Protein AF-A0A0K0DLK3-F1 (afdb_monomer_lite)

pLDDT: mean 81.99, std 11.05, range [50.31, 96.56]

Sequence (185 aa):
LQLACNAFLVRADVSFRFGCIIVKYLMDRLPSLAVMNDVSALYVKLFKIIFSAIGCQNSASPDGEIMLKPYLPELIRKSMEYALCARDPINYFMLLRALFRSIGGGLHDILYSQFLPLLPDLMLFFNKLQSFQWCDHRQMMRELFVELCLTVPVRLSTLLPHLPLLMEPLVCALNGGPNLVQQGL

Secondary structure (DSSP, 8-state):
-HHHHHHHHH-TTTHHHHHHHHHHHHHTTGGGGGS-SHHHHHHHHHHHHHHHHHHT--TT-THHHHHHTTTHHHHHHHHHHHHHH-S--HHHHHHHHHHHHHHTTS--HHHHHHHGGGHHHHHHHHHHHHHTTHHHH-HHHHHHHHHHHHT----HHHHGGGHHHHHHHHHHHHTS-HHHHHHH-

Organism: Angiostrongylus cantonensis (NCBI:txid6313)

Foldseek 3Di:
DLVVLLVQCVDPVRNLVSLLVLVVVLLVCLLVCLDDDPVNVVSLSSLLSLLVSLLPDALVDCSSLVSCLVVLVVLLVVLLVSLVVGPDSPSSLSNLLSNLQSQQPPRRPSSVVSCLVCVVVVLVSLLVVVVVPPCVPDVVSLLSSLSSLLSHNDDPVSCVVSVVSNVVSLVCLCVDDPVSVVSSD

InterPro domains:
  IPR046807 Tra1, HEAT repeat central region [PF20175] (1-185)
  IPR050517 DNA Damage Response and Repair Kinase [PTHR11139] (40-177)

Structure (mmCIF, N/CA/C/O backbone):
data_AF-A0A0K0DLK3-F1
#
_entry.id   AF-A0A0K0DLK3-F1
#
loop_
_atom_site.group_PDB
_atom_site.id
_atom_site.type_symbol
_atom_site.label_atom_id
_atom_site.label_alt_id
_atom_site.label_comp_id
_atom_site.label_asym_id
_atom_site.label_entity_id
_atom_site.label_seq_id
_atom_site.pdbx_PDB_ins_code
_atom_site.Cartn_x
_atom_site.Cartn_y
_atom_site.Cartn_z
_atom_site.occupancy
_atom_site.B_iso_or_equiv
_atom_site.auth_seq_id
_atom_site.auth_comp_id
_atom_site.auth_asym_id
_atom_site.auth_atom_id
_atom_site.pdbx_PDB_model_num
ATOM 1 N N . LEU A 1 1 ? -3.669 -21.112 -9.535 1.00 66.75 1 LEU A N 1
ATOM 2 C CA . LEU A 1 1 ? -3.604 -19.684 -9.936 1.00 66.75 1 LEU A CA 1
ATOM 3 C C . LEU A 1 1 ? -2.366 -18.970 -9.385 1.00 66.75 1 LEU A C 1
ATOM 5 O O . LEU A 1 1 ? -1.613 -18.422 -10.174 1.00 66.75 1 LEU A O 1
ATOM 9 N N . GLN A 1 2 ? -2.118 -19.015 -8.071 1.00 72.62 2 GLN A N 1
ATOM 10 C CA . GLN A 1 2 ? -0.982 -18.334 -7.426 1.00 72.62 2 GLN A CA 1
ATOM 11 C C . GLN A 1 2 ? 0.392 -18.707 -8.018 1.00 72.62 2 GLN A C 1
ATOM 13 O O . GLN A 1 2 ? 1.150 -17.830 -8.417 1.00 72.62 2 GLN A O 1
ATOM 18 N N . LEU A 1 3 ? 0.676 -20.009 -8.138 1.00 73.88 3 LEU A N 1
ATOM 19 C CA . LEU A 1 3 ? 1.916 -20.524 -8.736 1.00 73.88 3 LEU A CA 1
ATOM 20 C C . LEU A 1 3 ? 2.101 -20.062 -10.186 1.00 73.88 3 LEU A C 1
ATOM 22 O O . LEU A 1 3 ? 3.202 -19.689 -10.572 1.00 73.88 3 LEU A O 1
ATOM 26 N N . ALA A 1 4 ? 1.014 -20.027 -10.962 1.00 70.50 4 ALA A N 1
ATOM 27 C CA . ALA A 1 4 ? 1.047 -19.544 -12.337 1.00 70.50 4 ALA A CA 1
ATOM 28 C C . ALA A 1 4 ? 1.364 -18.041 -12.395 1.00 70.50 4 ALA A C 1
ATOM 30 O O . ALA A 1 4 ? 2.209 -17.634 -13.182 1.00 70.50 4 ALA A O 1
ATOM 31 N N . CYS A 1 5 ? 0.759 -17.225 -11.522 1.00 75.00 5 CYS A N 1
ATOM 32 C CA . CYS A 1 5 ? 1.043 -15.788 -11.465 1.00 75.00 5 CYS A CA 1
ATOM 33 C C . CYS A 1 5 ? 2.509 -15.516 -11.111 1.00 75.00 5 CYS A C 1
ATOM 35 O O . CYS A 1 5 ? 3.159 -14.739 -11.803 1.00 75.00 5 CYS A O 1
ATOM 37 N N . ASN A 1 6 ? 3.053 -16.207 -10.103 1.00 77.56 6 ASN A N 1
ATOM 38 C CA . ASN A 1 6 ? 4.477 -16.114 -9.767 1.00 77.56 6 ASN A CA 1
ATOM 39 C C . ASN A 1 6 ? 5.362 -16.531 -10.949 1.00 77.56 6 ASN A C 1
ATOM 41 O O . ASN A 1 6 ? 6.292 -15.813 -11.301 1.00 77.56 6 ASN A O 1
ATOM 45 N N . ALA A 1 7 ? 5.056 -17.662 -11.591 1.00 74.06 7 ALA A N 1
ATOM 46 C CA . ALA A 1 7 ? 5.840 -18.173 -12.711 1.00 74.06 7 ALA A CA 1
ATOM 47 C C . ALA A 1 7 ? 5.869 -17.207 -13.908 1.00 74.06 7 ALA A C 1
ATOM 49 O O . ALA A 1 7 ? 6.913 -17.047 -14.535 1.00 74.06 7 ALA A O 1
ATOM 50 N N . PHE A 1 8 ? 4.753 -16.537 -14.214 1.00 77.56 8 PHE A N 1
ATOM 51 C CA . PHE A 1 8 ? 4.702 -15.551 -15.295 1.00 77.56 8 PHE A CA 1
ATOM 52 C C . PHE A 1 8 ? 5.375 -14.223 -14.930 1.00 77.56 8 PHE A C 1
ATOM 54 O O . PHE A 1 8 ? 5.973 -13.603 -15.801 1.00 77.56 8 PHE A O 1
ATOM 61 N N . LEU A 1 9 ? 5.334 -13.799 -13.663 1.00 72.69 9 LEU A N 1
ATOM 62 C CA . LEU A 1 9 ? 5.972 -12.550 -13.228 1.00 72.69 9 LEU A CA 1
ATOM 63 C C . LEU A 1 9 ? 7.502 -12.649 -13.126 1.00 72.69 9 LEU A C 1
ATOM 65 O O . LEU A 1 9 ? 8.183 -11.641 -13.300 1.00 72.69 9 LEU A O 1
ATOM 69 N N . VAL A 1 10 ? 8.051 -13.845 -12.896 1.00 75.56 10 VAL A N 1
ATOM 70 C CA . VAL A 1 10 ? 9.510 -14.089 -12.868 1.00 75.56 10 VAL A CA 1
ATOM 71 C C . VAL A 1 10 ? 10.114 -14.141 -14.279 1.00 75.56 10 VAL A C 1
ATOM 73 O O . VAL A 1 10 ? 11.306 -13.911 -14.471 1.00 75.56 10 VAL A O 1
ATOM 76 N N . ARG A 1 11 ? 9.296 -14.430 -15.290 1.00 75.12 11 ARG A N 1
ATOM 77 C CA . ARG A 1 11 ? 9.724 -14.572 -16.681 1.00 75.12 11 ARG A CA 1
ATOM 78 C C . ARG A 1 11 ? 9.779 -13.221 -17.397 1.00 75.12 11 ARG A C 1
ATOM 80 O O . ARG A 1 11 ? 8.743 -12.679 -17.774 1.00 75.12 11 ARG A O 1
ATOM 87 N N . ALA A 1 12 ? 10.986 -12.698 -17.617 1.00 68.69 12 ALA A N 1
ATOM 88 C CA . ALA A 1 12 ? 11.211 -11.372 -18.207 1.00 68.69 12 ALA A CA 1
ATOM 89 C C . ALA A 1 12 ? 10.523 -11.156 -19.574 1.00 68.69 12 ALA A C 1
ATOM 91 O O . ALA A 1 12 ? 10.091 -10.049 -19.874 1.00 68.69 12 ALA A O 1
ATOM 92 N N . ASP A 1 13 ? 10.351 -12.211 -20.376 1.00 74.00 13 ASP A N 1
ATOM 93 C CA . ASP A 1 13 ? 9.719 -12.169 -21.703 1.00 74.00 13 ASP A CA 1
ATOM 94 C C . ASP A 1 13 ? 8.205 -11.886 -21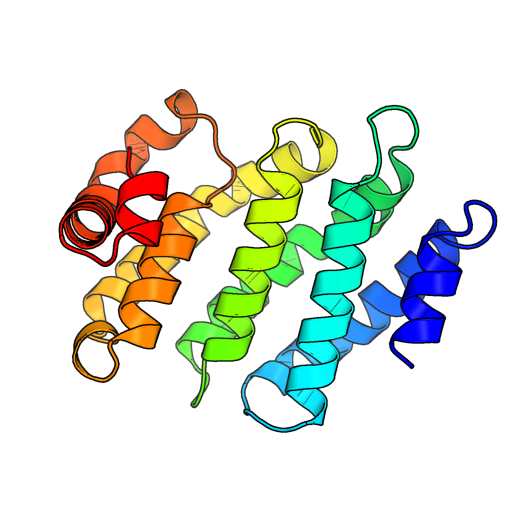.671 1.00 74.00 13 ASP A C 1
ATOM 96 O O . ASP A 1 13 ? 7.648 -11.337 -22.623 1.00 74.00 13 ASP A O 1
ATOM 100 N N . VAL A 1 14 ? 7.526 -12.248 -20.580 1.00 79.00 14 VAL A N 1
ATOM 101 C CA . VAL A 1 14 ? 6.058 -12.161 -20.456 1.00 79.00 14 VAL A CA 1
ATOM 102 C C . VAL A 1 14 ? 5.587 -11.321 -19.270 1.00 79.00 14 VAL A C 1
ATOM 104 O O . VAL A 1 14 ? 4.427 -10.898 -19.259 1.00 79.00 14 VAL A O 1
ATOM 107 N N . SER A 1 15 ? 6.471 -11.046 -18.308 1.00 80.12 15 SER A N 1
ATOM 108 C CA . SER A 1 15 ? 6.154 -10.420 -17.021 1.00 80.12 15 SER A CA 1
ATOM 109 C C . SER A 1 15 ? 5.421 -9.089 -17.175 1.00 80.12 15 SER A C 1
ATOM 111 O O . SER A 1 15 ? 4.356 -8.918 -16.584 1.00 80.12 15 SER A O 1
ATOM 113 N N . PHE A 1 16 ? 5.890 -8.197 -18.055 1.00 81.81 16 PHE A N 1
ATOM 114 C CA . PHE A 1 16 ? 5.254 -6.892 -18.267 1.00 81.81 16 PHE A CA 1
ATOM 115 C C . PHE A 1 16 ? 3.817 -7.008 -18.803 1.00 81.81 16 PHE A C 1
ATOM 117 O O . PHE A 1 16 ? 2.882 -6.423 -18.255 1.00 81.81 16 PHE A O 1
ATOM 124 N N . ARG A 1 17 ? 3.605 -7.798 -19.866 1.00 84.56 17 ARG A N 1
ATOM 125 C CA . ARG A 1 17 ? 2.278 -7.944 -20.493 1.00 84.56 17 ARG A CA 1
ATOM 126 C C . ARG A 1 17 ? 1.295 -8.645 -19.566 1.00 84.56 17 ARG A C 1
ATOM 128 O O . ARG A 1 17 ? 0.164 -8.186 -19.410 1.00 84.56 17 ARG A O 1
ATOM 135 N N . PHE A 1 18 ? 1.727 -9.747 -18.959 1.00 85.81 18 PHE A N 1
ATOM 136 C CA . PHE A 1 18 ? 0.919 -10.482 -17.993 1.00 85.81 18 PHE A CA 1
ATOM 137 C C . PHE A 1 18 ? 0.569 -9.597 -16.794 1.00 85.81 18 PHE A C 1
ATOM 139 O O . PHE A 1 18 ? -0.592 -9.522 -16.399 1.00 85.81 18 PHE A O 1
ATOM 146 N N . GLY A 1 19 ? 1.562 -8.872 -16.285 1.00 86.25 19 GLY A N 1
ATOM 147 C CA . GLY A 1 19 ? 1.446 -7.903 -15.213 1.00 86.25 19 GLY A CA 1
ATOM 148 C C . GLY A 1 19 ? 0.381 -6.829 -15.474 1.00 86.25 19 GLY A C 1
ATOM 149 O O . GLY A 1 19 ? -0.531 -6.656 -14.667 1.00 86.25 19 GLY A O 1
ATOM 150 N N . CYS A 1 20 ? 0.411 -6.174 -16.638 1.00 87.94 20 CYS A N 1
ATOM 151 C CA . CYS A 1 20 ? -0.609 -5.193 -17.028 1.00 87.94 20 CYS A CA 1
ATOM 152 C C . CYS A 1 20 ? -2.031 -5.779 -17.022 1.00 87.94 20 CYS A C 1
ATOM 154 O O . CYS A 1 20 ? -2.969 -5.134 -16.547 1.00 87.94 20 CYS A O 1
ATOM 156 N N . ILE A 1 21 ? -2.199 -7.004 -17.534 1.00 91.38 21 ILE A N 1
ATOM 157 C CA . ILE A 1 21 ? -3.503 -7.681 -17.591 1.00 91.38 21 ILE A CA 1
ATOM 158 C C . ILE A 1 21 ? -3.997 -8.008 -16.181 1.00 91.38 21 ILE A C 1
ATOM 160 O O . ILE A 1 21 ? -5.155 -7.739 -15.858 1.00 91.38 21 ILE A O 1
ATOM 164 N N . ILE A 1 22 ? -3.132 -8.571 -15.334 1.00 91.06 22 ILE A N 1
ATOM 165 C CA . ILE A 1 22 ? -3.532 -8.992 -13.992 1.00 91.06 22 ILE A CA 1
ATOM 166 C C . ILE A 1 22 ? -3.789 -7.799 -13.071 1.00 91.06 22 ILE A C 1
ATOM 168 O O . ILE A 1 22 ? -4.759 -7.834 -12.321 1.00 91.06 22 ILE A O 1
ATOM 172 N N . VAL A 1 23 ? -3.002 -6.720 -13.158 1.00 92.88 23 VAL A N 1
ATOM 173 C CA . VAL A 1 23 ? -3.255 -5.494 -12.384 1.00 92.88 23 VAL A CA 1
ATOM 174 C C . VAL A 1 23 ? -4.612 -4.917 -12.760 1.00 92.88 23 VAL A C 1
ATOM 176 O O . VAL A 1 23 ? -5.420 -4.663 -11.871 1.00 92.88 23 VAL A O 1
ATOM 179 N N . LYS A 1 24 ? -4.913 -4.797 -14.058 1.00 94.50 24 LYS A N 1
ATOM 180 C CA . LYS A 1 24 ? -6.225 -4.331 -14.521 1.00 94.50 24 LYS A CA 1
ATOM 181 C C . LYS A 1 24 ? -7.362 -5.212 -13.996 1.00 94.50 24 LYS A C 1
ATOM 183 O O . LYS A 1 24 ? -8.317 -4.701 -13.420 1.00 94.50 24 LYS A O 1
ATOM 188 N N . TYR A 1 25 ? -7.228 -6.533 -14.127 1.00 95.00 25 TYR A N 1
ATOM 189 C CA . TYR A 1 25 ? -8.214 -7.489 -13.618 1.00 95.00 25 TYR A CA 1
ATOM 190 C C . TYR A 1 25 ? -8.460 -7.334 -12.109 1.00 95.00 25 TYR A C 1
ATOM 192 O O . TYR A 1 25 ? -9.600 -7.385 -11.649 1.00 95.00 25 TYR A O 1
ATOM 200 N N . LEU A 1 26 ? -7.396 -7.143 -11.327 1.00 95.50 26 LEU A N 1
ATOM 201 C CA . LEU A 1 26 ? -7.498 -6.978 -9.881 1.00 95.50 26 LEU A CA 1
ATOM 202 C C . LEU A 1 26 ? -8.087 -5.617 -9.489 1.00 95.50 26 LEU A C 1
ATOM 204 O O . LEU A 1 26 ? -8.858 -5.555 -8.533 1.00 95.50 26 LEU A O 1
ATOM 208 N N . MET A 1 27 ? -7.783 -4.549 -10.232 1.00 96.44 27 MET A N 1
ATOM 209 C CA . MET A 1 27 ? -8.386 -3.225 -10.036 1.00 96.44 27 MET A CA 1
ATOM 210 C C . MET A 1 27 ? -9.910 -3.271 -10.199 1.00 96.44 27 MET A C 1
ATOM 212 O O . MET A 1 27 ? -10.631 -2.749 -9.348 1.00 96.44 27 MET A O 1
ATOM 216 N N . ASP A 1 28 ? -10.414 -3.998 -11.201 1.00 96.31 28 ASP A N 1
ATOM 217 C CA . ASP A 1 28 ? -11.856 -4.210 -11.411 1.00 96.31 28 ASP A CA 1
ATOM 218 C C . ASP A 1 28 ? -12.524 -5.018 -10.279 1.00 96.31 28 ASP A C 1
ATOM 220 O O . ASP A 1 28 ? -13.751 -5.071 -10.176 1.00 96.31 28 ASP A O 1
ATOM 224 N N . ARG A 1 29 ? -11.737 -5.698 -9.438 1.00 95.69 29 ARG A N 1
ATOM 225 C CA . ARG A 1 29 ? -12.199 -6.504 -8.294 1.00 95.69 29 ARG A CA 1
ATOM 226 C C . ARG A 1 29 ? -11.842 -5.891 -6.945 1.00 95.69 29 ARG A C 1
ATOM 228 O O . ARG A 1 29 ? -12.149 -6.484 -5.913 1.00 95.69 29 ARG A O 1
ATOM 235 N N . LEU A 1 30 ? -11.274 -4.686 -6.932 1.00 95.50 30 LEU A N 1
ATOM 236 C CA . LEU A 1 30 ? -10.941 -3.960 -5.711 1.00 95.50 30 LEU A CA 1
ATOM 237 C C . LEU A 1 30 ? -12.143 -3.784 -4.750 1.00 95.50 30 LEU A C 1
ATOM 239 O O . LEU A 1 30 ? -11.953 -3.957 -3.546 1.00 95.50 30 LEU A O 1
ATOM 243 N N . PRO A 1 31 ? -13.389 -3.538 -5.214 1.00 94.88 31 PRO A N 1
ATOM 244 C CA . PRO A 1 31 ? -14.553 -3.463 -4.321 1.00 94.88 31 PRO A CA 1
ATOM 245 C C . PRO A 1 31 ? -14.883 -4.790 -3.617 1.00 94.88 31 PRO A C 1
ATOM 247 O O . PRO A 1 31 ? -15.462 -4.799 -2.535 1.00 94.88 31 PRO A O 1
ATOM 250 N N . SER A 1 32 ? -14.499 -5.932 -4.197 1.00 93.00 32 SER A N 1
ATOM 251 C CA . SER A 1 32 ? -14.767 -7.258 -3.622 1.00 93.00 32 SER A CA 1
ATOM 252 C C . SER A 1 32 ? -13.932 -7.557 -2.371 1.00 93.00 32 SER A C 1
ATOM 254 O O . SER A 1 32 ? -14.180 -8.559 -1.704 1.00 93.00 32 SER A O 1
ATOM 256 N N . LEU A 1 33 ? -12.948 -6.712 -2.040 1.00 94.00 33 LEU A N 1
ATOM 257 C CA . LEU A 1 33 ? -12.105 -6.871 -0.852 1.00 94.00 33 LEU A CA 1
ATOM 258 C C . LEU A 1 33 ? -12.812 -6.459 0.449 1.00 94.00 33 LEU A C 1
ATOM 260 O O . LEU A 1 33 ? -12.336 -6.836 1.516 1.00 94.00 33 LEU A O 1
ATOM 264 N N . ALA A 1 34 ? -13.955 -5.769 0.372 1.00 90.75 34 ALA A N 1
ATOM 265 C CA . ALA A 1 34 ? -14.731 -5.300 1.526 1.00 90.75 34 ALA A CA 1
ATOM 266 C C . ALA A 1 34 ? -15.346 -6.413 2.397 1.00 90.75 34 ALA A C 1
ATOM 268 O O . ALA A 1 34 ? -15.911 -6.133 3.456 1.00 90.75 34 ALA A O 1
ATOM 269 N N . VAL A 1 35 ? -15.267 -7.667 1.946 1.00 89.50 35 VAL A N 1
ATOM 270 C CA . VAL A 1 35 ? -15.753 -8.855 2.656 1.00 89.50 35 VAL A CA 1
ATOM 271 C C . VAL A 1 35 ? -14.584 -9.811 2.870 1.00 89.50 35 VAL A C 1
ATOM 273 O O . VAL A 1 35 ? -13.806 -10.038 1.945 1.00 89.50 35 VAL A O 1
ATOM 276 N N . MET A 1 36 ? -14.467 -10.428 4.048 1.00 87.44 36 MET A N 1
ATOM 277 C CA . MET A 1 36 ? -13.534 -11.541 4.263 1.00 87.44 36 MET A CA 1
ATOM 278 C C . MET A 1 36 ? -14.134 -12.863 3.772 1.00 87.44 36 MET A C 1
ATOM 280 O O . MET A 1 36 ? -15.087 -13.378 4.350 1.00 87.44 36 MET A O 1
ATOM 284 N N . ASN A 1 37 ? -13.558 -13.420 2.708 1.00 91.44 37 ASN A N 1
ATOM 285 C CA . ASN A 1 37 ? -13.817 -14.771 2.215 1.00 91.44 37 ASN A CA 1
ATOM 286 C C . ASN A 1 37 ? -12.584 -15.280 1.443 1.00 91.44 37 ASN A C 1
ATOM 288 O O . ASN A 1 37 ? -11.606 -14.550 1.260 1.00 91.44 37 ASN A O 1
ATOM 292 N N . ASP A 1 38 ? -12.623 -16.523 0.966 1.00 92.25 38 ASP A N 1
ATOM 293 C CA . ASP A 1 38 ? -11.490 -17.123 0.247 1.00 92.25 38 ASP A CA 1
ATOM 294 C C . ASP A 1 38 ? -11.132 -16.375 -1.047 1.00 92.25 38 ASP A C 1
ATOM 296 O O . ASP A 1 38 ? -9.963 -16.309 -1.436 1.00 92.25 38 ASP A O 1
ATOM 300 N N . VAL A 1 39 ? -12.125 -15.764 -1.700 1.00 92.44 39 VAL A N 1
ATOM 301 C CA . VAL A 1 39 ? -11.948 -15.030 -2.958 1.00 92.44 39 VAL A CA 1
ATOM 302 C C . VAL A 1 39 ? -11.240 -13.694 -2.719 1.00 92.44 39 VAL A C 1
ATOM 304 O O . VAL A 1 39 ? -10.270 -13.384 -3.413 1.00 92.44 39 VAL A O 1
ATOM 307 N N . SER A 1 40 ? -11.654 -12.914 -1.718 1.00 93.31 40 SER A N 1
ATOM 308 C CA . SER A 1 40 ? -10.978 -11.662 -1.365 1.00 93.31 40 SER A CA 1
ATOM 309 C C . SER A 1 40 ? -9.575 -11.915 -0.817 1.00 93.31 40 SER A C 1
ATOM 311 O O . SER A 1 40 ? -8.633 -11.218 -1.200 1.00 93.31 40 SER A O 1
ATOM 313 N N . ALA A 1 41 ? -9.396 -12.976 -0.023 1.00 91.19 41 ALA A N 1
ATOM 314 C CA . ALA A 1 41 ? -8.084 -13.414 0.440 1.00 91.19 41 ALA A CA 1
ATOM 315 C C . ALA A 1 41 ? -7.159 -13.784 -0.733 1.00 91.19 41 ALA A C 1
ATOM 317 O O . ALA A 1 41 ? -5.970 -13.452 -0.715 1.00 91.19 41 ALA A O 1
ATOM 318 N N . LEU A 1 42 ? -7.688 -14.433 -1.776 1.00 93.06 42 LEU A N 1
ATOM 319 C CA . LEU A 1 42 ? -6.952 -14.710 -3.008 1.00 93.06 42 LEU A CA 1
ATOM 320 C C . LEU A 1 42 ? -6.561 -13.418 -3.736 1.00 93.06 42 LEU A C 1
ATOM 322 O O . LEU A 1 42 ? -5.399 -13.282 -4.113 1.00 93.06 42 LEU A O 1
ATOM 326 N N . TYR A 1 43 ? -7.472 -12.455 -3.900 1.00 94.81 43 TYR A N 1
ATOM 327 C CA . TYR A 1 43 ? -7.153 -11.181 -4.557 1.00 94.81 43 TYR A CA 1
ATOM 328 C C . TYR A 1 43 ? -6.071 -10.395 -3.814 1.00 94.81 43 TYR A C 1
ATOM 330 O O . TYR A 1 43 ? -5.114 -9.941 -4.440 1.00 94.81 43 TYR A O 1
ATOM 338 N N . VAL A 1 44 ? -6.144 -10.315 -2.481 1.00 94.06 44 VAL A N 1
ATOM 339 C CA . VAL A 1 44 ? -5.090 -9.693 -1.662 1.00 94.06 44 VAL A CA 1
ATOM 340 C C . VAL A 1 44 ? -3.747 -10.404 -1.863 1.00 94.06 44 VAL A C 1
ATOM 342 O O . VAL A 1 44 ? -2.717 -9.745 -2.000 1.00 94.06 44 VAL A O 1
ATOM 345 N N . LYS A 1 45 ? -3.726 -11.743 -1.917 1.00 92.56 45 LYS A N 1
ATOM 346 C CA . LYS A 1 45 ? -2.497 -12.509 -2.193 1.00 92.56 45 LYS A CA 1
ATOM 347 C C . LYS A 1 45 ? -1.932 -12.217 -3.586 1.00 92.56 45 LYS A C 1
ATOM 349 O O . LYS A 1 45 ? -0.719 -12.080 -3.714 1.00 92.56 45 LYS A O 1
ATOM 354 N N . LEU A 1 46 ? -2.778 -12.103 -4.610 1.00 93.12 46 LEU A N 1
ATOM 355 C CA . LEU A 1 46 ? -2.344 -11.786 -5.975 1.00 93.12 46 LEU A CA 1
ATOM 356 C C . LEU A 1 46 ? -1.747 -10.379 -6.073 1.00 93.12 46 LEU A C 1
ATOM 358 O O . LEU A 1 46 ? -0.673 -10.221 -6.646 1.00 93.12 46 LEU A O 1
ATOM 362 N N . PHE A 1 47 ? -2.371 -9.378 -5.447 1.00 95.00 47 PHE A N 1
ATOM 363 C CA . PHE A 1 47 ? -1.782 -8.041 -5.346 1.00 95.00 47 PHE A CA 1
ATOM 364 C C . PHE A 1 47 ? -0.416 -8.065 -4.653 1.00 95.00 47 PHE A C 1
ATOM 366 O O . PHE A 1 47 ? 0.543 -7.496 -5.163 1.00 95.00 47 PHE A O 1
ATOM 373 N N . LYS A 1 48 ? -0.298 -8.774 -3.523 1.00 92.56 48 LYS A N 1
ATOM 374 C CA . LYS A 1 48 ? 0.972 -8.908 -2.789 1.00 92.56 48 LYS A CA 1
ATOM 375 C C . LYS A 1 48 ? 2.080 -9.532 -3.627 1.00 92.56 48 LYS A C 1
ATOM 377 O O . LYS A 1 48 ? 3.224 -9.115 -3.512 1.00 92.56 48 LYS A O 1
ATOM 382 N N . ILE A 1 49 ? 1.743 -10.513 -4.458 1.00 90.44 49 ILE A N 1
ATOM 383 C CA . ILE A 1 49 ? 2.678 -11.125 -5.404 1.00 90.44 49 ILE A CA 1
ATOM 384 C C . ILE A 1 49 ? 3.186 -10.096 -6.412 1.00 90.44 49 ILE A C 1
ATOM 386 O O . ILE A 1 49 ? 4.387 -10.024 -6.647 1.00 90.44 49 ILE A O 1
ATOM 390 N N . ILE A 1 50 ? 2.289 -9.280 -6.968 1.00 90.19 50 ILE A N 1
ATOM 391 C CA . ILE A 1 50 ? 2.655 -8.233 -7.927 1.00 90.19 50 ILE A CA 1
ATOM 392 C C . ILE A 1 50 ? 3.551 -7.191 -7.257 1.00 90.19 50 ILE A C 1
ATOM 394 O O . ILE A 1 50 ? 4.599 -6.861 -7.800 1.00 90.19 50 ILE A O 1
ATOM 398 N N . PHE A 1 51 ? 3.189 -6.714 -6.064 1.00 91.38 51 PHE A N 1
ATOM 399 C CA . PHE A 1 51 ? 4.012 -5.757 -5.322 1.00 91.38 51 PHE A CA 1
ATOM 400 C C . PHE A 1 51 ? 5.378 -6.355 -4.984 1.00 91.38 51 PHE A C 1
ATOM 402 O O . PHE A 1 51 ? 6.397 -5.752 -5.276 1.00 91.38 51 PHE A O 1
ATOM 409 N N . SER A 1 52 ? 5.428 -7.590 -4.481 1.00 87.38 52 SER A N 1
ATOM 410 C CA . SER A 1 52 ? 6.701 -8.269 -4.222 1.00 87.38 52 SER A CA 1
ATOM 411 C C . SER A 1 52 ? 7.557 -8.402 -5.481 1.00 87.38 52 SER A C 1
ATOM 413 O O . SER A 1 52 ? 8.767 -8.241 -5.391 1.00 87.38 52 SER A O 1
ATOM 415 N N . ALA A 1 53 ? 6.956 -8.683 -6.640 1.00 84.00 53 ALA A N 1
ATOM 416 C CA . ALA A 1 53 ? 7.687 -8.748 -7.900 1.00 84.00 53 ALA A CA 1
ATOM 417 C C . ALA A 1 53 ? 8.285 -7.383 -8.276 1.00 84.00 53 ALA A C 1
ATOM 419 O O . ALA A 1 53 ? 9.433 -7.338 -8.699 1.00 84.00 53 ALA A O 1
ATOM 420 N N . ILE A 1 54 ? 7.549 -6.286 -8.064 1.00 84.25 54 ILE A N 1
ATOM 421 C CA . ILE A 1 54 ? 8.045 -4.916 -8.279 1.00 84.25 54 ILE A CA 1
ATOM 422 C C . ILE A 1 54 ? 9.187 -4.599 -7.305 1.00 84.25 54 ILE A C 1
ATOM 424 O O . ILE A 1 54 ? 10.240 -4.158 -7.743 1.00 84.25 54 ILE A O 1
ATOM 428 N N . GLY A 1 55 ? 9.022 -4.892 -6.012 1.00 82.00 55 GLY A N 1
ATOM 429 C CA . GLY A 1 55 ? 10.050 -4.645 -4.994 1.00 82.00 55 GLY A CA 1
ATOM 430 C C . GLY A 1 55 ? 11.335 -5.467 -5.172 1.00 82.00 55 GLY A C 1
ATOM 431 O O . GLY A 1 55 ? 12.383 -5.080 -4.667 1.00 82.00 55 GLY A O 1
ATOM 432 N N . CYS A 1 56 ? 11.272 -6.599 -5.881 1.00 77.75 56 CYS A N 1
ATOM 433 C CA . C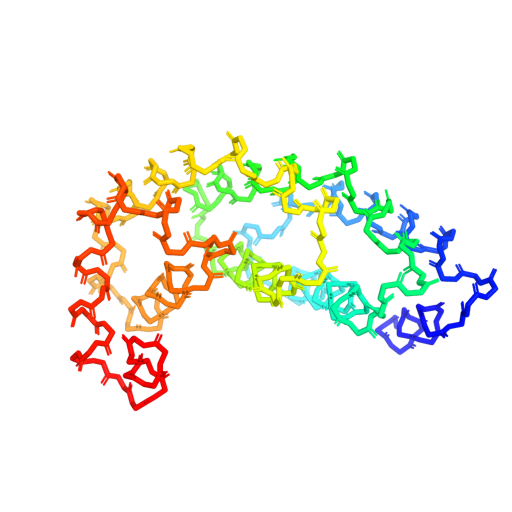YS A 1 56 ? 12.447 -7.395 -6.249 1.00 77.75 56 CYS A CA 1
ATOM 434 C C . CYS A 1 56 ? 13.110 -6.938 -7.558 1.00 77.75 56 CYS A C 1
ATOM 436 O O . CYS A 1 56 ? 14.200 -7.417 -7.874 1.00 77.75 56 CYS A O 1
ATOM 438 N N . GLN A 1 57 ? 12.465 -6.076 -8.349 1.00 72.56 57 GLN A N 1
ATOM 439 C CA . GLN A 1 57 ? 13.063 -5.543 -9.569 1.00 72.56 57 GLN A CA 1
ATOM 440 C C . GLN A 1 57 ? 14.053 -4.436 -9.211 1.00 72.56 57 GLN A C 1
ATOM 442 O O . GLN A 1 57 ? 13.711 -3.439 -8.580 1.00 72.56 57 GLN A O 1
ATOM 447 N N . ASN A 1 58 ? 15.300 -4.620 -9.637 1.00 64.62 58 ASN A N 1
ATOM 448 C CA . ASN A 1 58 ? 16.338 -3.609 -9.489 1.00 64.62 58 ASN A CA 1
ATOM 449 C C . ASN A 1 58 ? 16.126 -2.488 -10.520 1.00 64.62 58 ASN A C 1
ATOM 451 O O . ASN A 1 58 ? 15.482 -2.687 -11.552 1.00 64.62 58 ASN A O 1
ATOM 455 N N . SER A 1 59 ? 16.789 -1.350 -10.316 1.00 60.09 59 SER A N 1
ATOM 456 C CA . SER A 1 59 ? 16.764 -0.165 -11.194 1.00 60.09 59 SER A CA 1
ATOM 457 C C . SER A 1 59 ? 17.188 -0.417 -12.656 1.00 60.09 59 SER A C 1
ATOM 459 O O . SER A 1 59 ? 17.085 0.477 -13.489 1.00 60.09 59 SER A O 1
ATOM 461 N N . ALA A 1 60 ? 17.644 -1.630 -12.987 1.00 58.31 60 ALA A N 1
ATOM 462 C CA . ALA A 1 60 ? 17.956 -2.071 -14.345 1.00 58.31 60 ALA A CA 1
ATOM 463 C C . ALA A 1 60 ? 16.711 -2.409 -15.196 1.00 58.31 60 ALA A C 1
ATOM 465 O O . ALA A 1 60 ? 16.820 -2.455 -16.419 1.00 58.31 60 ALA A O 1
ATOM 466 N N . SER A 1 61 ? 15.541 -2.640 -14.585 1.00 69.81 61 SER A N 1
ATOM 467 C CA . SER A 1 61 ? 14.288 -2.934 -15.298 1.00 69.81 61 SER A CA 1
ATOM 468 C C . SER A 1 61 ? 13.099 -2.195 -14.660 1.00 69.81 61 SER A C 1
ATOM 470 O O . SER A 1 61 ? 12.479 -2.730 -13.740 1.00 69.81 61 SER A O 1
ATOM 472 N N . PRO A 1 62 ? 12.737 -0.988 -15.135 1.00 76.38 62 PRO A N 1
ATOM 473 C CA . PRO A 1 62 ? 11.632 -0.202 -14.572 1.00 76.38 62 PRO A CA 1
ATOM 474 C C . PRO A 1 62 ? 10.237 -0.714 -14.982 1.00 76.38 62 PRO A C 1
ATOM 476 O O . PRO A 1 62 ? 9.228 -0.075 -14.683 1.00 76.38 62 PRO A O 1
ATOM 479 N N . ASP A 1 63 ? 10.153 -1.850 -15.677 1.00 82.19 63 ASP A N 1
ATOM 480 C CA . ASP A 1 63 ? 8.924 -2.405 -16.253 1.00 82.19 63 ASP A CA 1
ATOM 481 C C . ASP A 1 63 ? 7.794 -2.561 -15.226 1.00 82.19 63 ASP A C 1
ATOM 483 O O . ASP A 1 63 ? 6.646 -2.210 -15.511 1.00 82.19 63 ASP A O 1
ATOM 487 N N . GLY A 1 64 ? 8.101 -3.036 -14.016 1.00 82.31 64 GLY A N 1
ATOM 488 C CA . GLY A 1 64 ? 7.117 -3.182 -12.944 1.00 82.31 64 GLY A CA 1
ATOM 489 C C . GLY A 1 64 ? 6.592 -1.844 -12.420 1.00 82.31 64 GLY A C 1
ATOM 490 O O . GLY A 1 64 ? 5.391 -1.708 -12.173 1.00 82.31 64 GLY A O 1
ATOM 491 N N . GLU A 1 65 ? 7.454 -0.830 -12.312 1.00 86.56 65 GLU A N 1
ATOM 492 C CA . GLU A 1 65 ? 7.033 0.524 -11.940 1.00 86.56 65 GLU A CA 1
ATOM 493 C C . GLU A 1 65 ? 6.151 1.145 -13.017 1.00 86.56 65 GLU A C 1
ATOM 495 O O . GLU A 1 65 ? 5.086 1.676 -12.708 1.00 86.56 65 GLU A O 1
ATOM 500 N N . ILE A 1 66 ? 6.551 1.034 -14.286 1.00 88.25 66 ILE A N 1
ATOM 501 C CA . ILE A 1 66 ? 5.795 1.549 -15.434 1.00 88.25 66 ILE A CA 1
ATOM 502 C C . ILE A 1 66 ? 4.410 0.898 -15.500 1.00 88.25 66 ILE A C 1
ATOM 504 O O . ILE A 1 66 ? 3.414 1.584 -15.730 1.00 88.25 66 ILE A O 1
ATOM 508 N N . MET A 1 67 ? 4.340 -0.409 -15.252 1.00 89.88 67 MET A N 1
ATOM 509 C CA . MET A 1 67 ? 3.099 -1.176 -15.222 1.00 89.88 67 MET A CA 1
A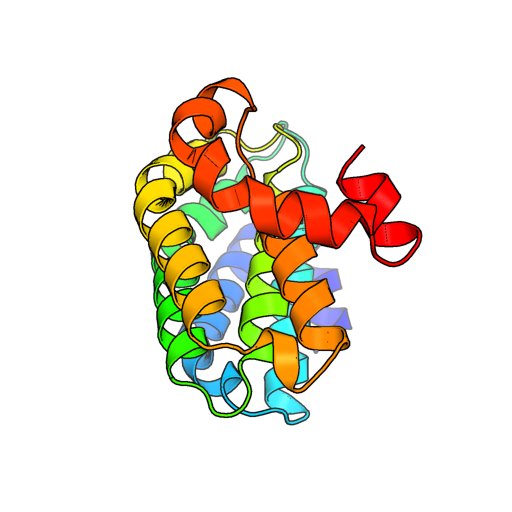TOM 510 C C . MET A 1 67 ? 2.138 -0.699 -14.124 1.00 89.88 67 MET A C 1
ATOM 512 O O . MET A 1 67 ? 0.940 -0.571 -14.381 1.00 89.88 67 MET A O 1
ATOM 516 N N . LEU A 1 68 ? 2.628 -0.454 -12.902 1.00 90.69 68 LEU A N 1
ATOM 517 C CA . LEU A 1 68 ? 1.775 -0.061 -11.773 1.00 90.69 68 LEU A CA 1
ATOM 518 C C . LEU A 1 68 ? 1.453 1.442 -11.764 1.00 90.69 68 LEU A C 1
ATOM 520 O O . LEU A 1 68 ? 0.388 1.834 -11.285 1.00 90.69 68 LEU A O 1
ATOM 524 N N . LYS A 1 69 ? 2.331 2.278 -12.332 1.00 91.50 69 LYS A N 1
ATOM 525 C CA . LYS A 1 69 ? 2.223 3.745 -12.380 1.00 91.50 69 LYS A CA 1
ATOM 526 C C . LYS A 1 69 ? 0.816 4.284 -12.692 1.00 91.50 69 LYS A C 1
ATOM 528 O O . LYS A 1 69 ? 0.383 5.171 -11.954 1.00 91.50 69 LYS A O 1
ATOM 533 N N . PRO A 1 70 ? 0.095 3.829 -13.740 1.00 93.38 70 PRO A N 1
ATOM 534 C CA . PRO A 1 70 ? -1.225 4.378 -14.061 1.00 93.38 70 PRO A CA 1
ATOM 535 C C . PRO A 1 70 ? -2.310 4.002 -13.042 1.00 93.38 70 PRO A C 1
ATOM 537 O O . PRO A 1 70 ? -3.281 4.735 -12.896 1.00 93.38 70 PRO A O 1
ATOM 540 N N . TYR A 1 71 ? -2.144 2.890 -12.323 1.00 94.44 71 TYR A N 1
ATOM 541 C CA . TYR A 1 71 ? -3.137 2.380 -11.375 1.00 94.44 71 TYR A CA 1
ATOM 542 C C . TYR A 1 71 ? -2.881 2.838 -9.937 1.00 94.44 71 TYR A C 1
ATOM 544 O O . TYR A 1 71 ? -3.803 2.819 -9.127 1.00 94.44 71 TYR A O 1
ATOM 552 N N . LEU A 1 72 ? -1.651 3.254 -9.608 1.00 94.31 72 LEU A N 1
ATOM 553 C CA . LEU A 1 72 ? -1.237 3.577 -8.240 1.00 94.31 72 LEU A CA 1
ATOM 554 C C . LEU A 1 72 ? -2.152 4.609 -7.544 1.00 94.31 72 LEU A C 1
ATOM 556 O O . LEU A 1 72 ? -2.595 4.322 -6.427 1.00 94.31 72 LEU A O 1
ATOM 560 N N . PRO A 1 73 ? -2.497 5.762 -8.157 1.00 94.88 73 PRO A N 1
ATOM 561 C CA . PRO A 1 73 ? -3.326 6.761 -7.482 1.00 94.88 73 PRO A CA 1
ATOM 562 C C . PRO A 1 73 ? -4.735 6.259 -7.184 1.00 94.88 73 PRO A C 1
ATOM 564 O O . PRO A 1 73 ? -5.256 6.443 -6.083 1.00 94.88 73 PRO A O 1
ATOM 567 N N . GLU A 1 74 ? -5.339 5.584 -8.161 1.00 95.69 74 GLU A N 1
ATOM 568 C CA . GLU A 1 74 ? -6.683 5.033 -8.038 1.00 95.69 74 GLU A CA 1
ATOM 569 C C . GLU A 1 74 ? -6.727 3.894 -7.017 1.00 95.69 74 GLU A C 1
ATOM 571 O O . GLU A 1 74 ? -7.633 3.852 -6.186 1.00 95.69 74 GLU A O 1
ATOM 576 N N . LEU A 1 75 ? -5.724 3.012 -7.033 1.00 96.56 75 LEU A N 1
ATOM 577 C CA . LEU A 1 75 ? -5.580 1.912 -6.086 1.00 96.56 75 LEU A CA 1
ATOM 578 C C . LEU A 1 75 ? -5.555 2.433 -4.648 1.00 96.56 75 LEU A C 1
ATOM 580 O O . LEU A 1 75 ? -6.296 1.924 -3.808 1.00 96.56 75 LEU A O 1
ATOM 584 N N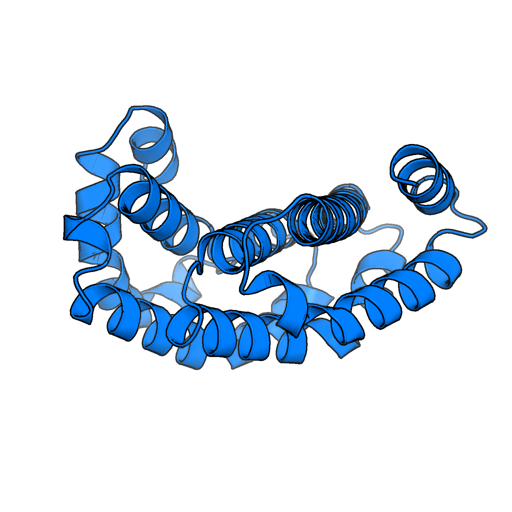 . ILE A 1 76 ? -4.736 3.451 -4.364 1.00 95.94 76 ILE A N 1
ATOM 585 C CA . ILE A 1 76 ? -4.615 4.023 -3.019 1.00 95.94 76 ILE A CA 1
ATOM 586 C C . ILE A 1 76 ? -5.915 4.728 -2.620 1.00 95.94 76 ILE A C 1
ATOM 588 O O . ILE A 1 76 ? -6.473 4.406 -1.571 1.00 95.94 76 ILE A O 1
ATOM 592 N N . ARG A 1 77 ? -6.452 5.623 -3.463 1.00 95.44 77 ARG A N 1
ATOM 593 C CA . ARG A 1 77 ? -7.691 6.360 -3.150 1.00 95.44 77 ARG A CA 1
ATOM 594 C C . ARG A 1 77 ? -8.881 5.436 -2.913 1.00 95.44 77 ARG A C 1
ATOM 596 O O . ARG A 1 77 ? -9.528 5.561 -1.878 1.00 95.44 77 ARG A O 1
ATOM 603 N N . LYS A 1 78 ? -9.140 4.484 -3.815 1.00 95.88 78 LYS A N 1
ATOM 604 C CA . LYS A 1 78 ? -10.256 3.539 -3.665 1.00 95.88 78 LYS A CA 1
ATOM 605 C C . LYS A 1 78 ? -10.066 2.612 -2.471 1.00 95.88 78 LYS A C 1
ATOM 607 O O . LYS A 1 78 ? -11.031 2.331 -1.774 1.00 95.88 78 LYS A O 1
ATOM 612 N N . SER A 1 79 ? -8.839 2.164 -2.194 1.00 96.00 79 SER A N 1
ATOM 613 C CA . SER A 1 79 ? -8.580 1.340 -1.005 1.00 96.00 79 SER A CA 1
ATOM 614 C C . SER A 1 79 ? -8.857 2.105 0.287 1.00 96.00 79 SER A C 1
ATOM 616 O O . SER A 1 79 ? -9.441 1.535 1.201 1.00 96.00 79 SER A O 1
ATOM 618 N N . MET A 1 80 ? -8.487 3.390 0.363 1.00 94.38 80 MET A N 1
ATOM 619 C CA . MET A 1 80 ? -8.815 4.245 1.510 1.00 94.38 80 MET A CA 1
ATOM 620 C C . MET A 1 80 ? -10.324 4.479 1.632 1.00 94.38 80 MET A C 1
ATOM 622 O O . MET A 1 80 ? -10.880 4.336 2.715 1.00 94.38 80 MET A O 1
ATOM 626 N N . GLU A 1 81 ? -11.002 4.794 0.527 1.00 93.88 81 GLU A N 1
ATOM 627 C CA . GLU A 1 81 ? -12.455 4.993 0.497 1.00 93.88 81 GLU A CA 1
ATOM 628 C C . GLU A 1 81 ? -13.207 3.735 0.950 1.00 93.88 81 GLU A C 1
ATOM 630 O O . GLU A 1 81 ? -14.036 3.794 1.859 1.00 93.88 81 GLU A O 1
ATOM 635 N N . TYR A 1 82 ? -12.875 2.574 0.382 1.00 94.19 82 TYR A N 1
ATOM 636 C CA . TYR A 1 82 ? -13.507 1.316 0.759 1.00 94.19 82 TYR A CA 1
ATOM 637 C C . TYR A 1 82 ? -13.148 0.886 2.179 1.00 94.19 82 TYR A C 1
ATOM 639 O O . TYR A 1 82 ? -14.012 0.348 2.861 1.00 94.19 82 TYR A O 1
ATOM 647 N N . ALA A 1 83 ? -11.937 1.160 2.671 1.00 91.25 83 ALA A N 1
ATOM 648 C CA . ALA A 1 83 ? -11.581 0.882 4.061 1.00 91.25 83 ALA A CA 1
ATOM 649 C C . ALA A 1 83 ? -12.441 1.669 5.066 1.00 91.25 83 ALA A C 1
ATOM 651 O O . ALA A 1 83 ? -12.714 1.157 6.146 1.00 91.25 83 ALA A O 1
ATOM 652 N N . LEU A 1 84 ? -12.899 2.879 4.725 1.00 88.62 84 LEU A N 1
ATOM 653 C CA . LEU A 1 84 ? -13.775 3.666 5.603 1.00 88.62 84 LEU A CA 1
ATOM 654 C C . LEU A 1 84 ? -15.223 3.156 5.626 1.00 88.62 84 LEU A C 1
ATOM 656 O O . LEU A 1 84 ? -15.915 3.346 6.623 1.00 88.62 84 LEU A O 1
ATOM 660 N N . CYS A 1 85 ? -15.684 2.527 4.543 1.00 87.44 85 CYS A N 1
ATOM 661 C CA . CYS A 1 85 ? -17.079 2.097 4.387 1.00 87.44 85 CYS A CA 1
ATOM 662 C C . CYS A 1 85 ? -17.286 0.580 4.546 1.00 87.44 85 CYS A C 1
ATOM 664 O O . CYS A 1 85 ? -18.423 0.122 4.675 1.00 87.44 85 CYS A O 1
ATOM 666 N N . ALA A 1 86 ? -16.221 -0.222 4.486 1.00 86.00 86 ALA A N 1
ATOM 667 C CA . ALA A 1 86 ? -16.305 -1.675 4.536 1.00 86.00 86 ALA A CA 1
ATOM 668 C C . ALA A 1 86 ? -16.664 -2.179 5.935 1.00 86.00 86 ALA A C 1
ATOM 670 O O . ALA A 1 86 ? -16.172 -1.694 6.951 1.00 86.00 86 ALA A O 1
ATOM 671 N N . ARG A 1 87 ? -17.464 -3.249 5.972 1.00 77.62 87 ARG A N 1
ATOM 672 C CA . ARG A 1 87 ? -17.759 -3.978 7.211 1.00 77.62 87 ARG A CA 1
ATOM 673 C C . ARG A 1 87 ? -16.508 -4.645 7.791 1.00 77.62 87 ARG A C 1
ATOM 675 O O . ARG A 1 87 ? -16.389 -4.760 9.007 1.00 77.62 87 ARG A O 1
ATOM 682 N N . ASP A 1 88 ? -15.609 -5.096 6.918 1.00 80.38 88 ASP A N 1
ATOM 683 C CA . ASP A 1 88 ? -14.320 -5.678 7.275 1.00 80.38 88 ASP A CA 1
ATOM 684 C C . ASP A 1 88 ? -13.202 -5.001 6.449 1.00 80.38 88 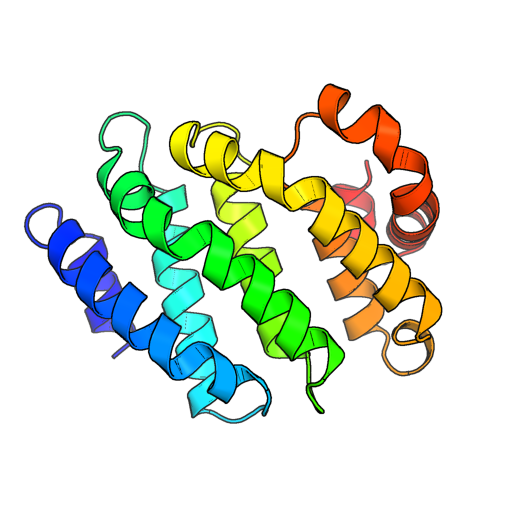ASP A C 1
ATOM 686 O O . ASP A 1 88 ? -12.971 -5.365 5.291 1.00 80.38 88 ASP A O 1
ATOM 690 N N . PRO A 1 89 ? -12.527 -3.972 6.998 1.00 87.81 89 PRO A N 1
ATOM 691 C CA . PRO A 1 89 ? -11.532 -3.191 6.261 1.00 87.81 89 PRO A CA 1
ATOM 692 C C . PRO A 1 89 ? -10.146 -3.856 6.200 1.00 87.81 89 PRO A C 1
ATOM 694 O O . PRO A 1 89 ? -9.224 -3.316 5.582 1.00 87.81 89 PRO A O 1
ATOM 697 N N . ILE A 1 90 ? -9.976 -5.034 6.814 1.00 88.56 90 ILE A N 1
ATOM 698 C CA . ILE A 1 90 ? -8.676 -5.685 7.040 1.00 88.56 90 ILE A CA 1
ATOM 699 C C . ILE A 1 90 ? -7.932 -5.906 5.727 1.00 88.56 90 ILE A C 1
ATOM 701 O O . ILE A 1 90 ? -6.738 -5.618 5.620 1.00 88.56 90 ILE A O 1
ATOM 705 N N . ASN A 1 91 ? -8.644 -6.383 4.708 1.00 92.81 91 ASN A N 1
ATOM 706 C CA . ASN A 1 91 ? -8.071 -6.658 3.396 1.00 92.81 91 ASN A CA 1
ATOM 707 C C . ASN A 1 91 ? -7.478 -5.401 2.744 1.00 92.81 91 ASN A C 1
ATOM 709 O O . ASN A 1 91 ? -6.410 -5.488 2.135 1.00 92.81 91 ASN A O 1
ATOM 713 N N . TYR A 1 92 ? -8.119 -4.239 2.902 1.00 94.19 92 TYR A N 1
ATOM 714 C CA . TYR A 1 92 ? -7.626 -2.972 2.357 1.00 94.19 92 TYR A CA 1
ATOM 715 C C . TYR A 1 92 ? -6.387 -2.476 3.100 1.00 94.19 92 TYR A C 1
ATOM 717 O O . TYR A 1 92 ? -5.411 -2.086 2.462 1.00 94.19 92 TYR A O 1
ATOM 725 N N . PHE A 1 93 ? -6.360 -2.570 4.430 1.00 91.25 93 PHE A N 1
ATOM 726 C CA . PHE A 1 93 ? -5.160 -2.234 5.200 1.00 91.25 93 PHE A CA 1
ATOM 727 C C . PHE A 1 93 ? -3.988 -3.169 4.877 1.00 91.25 93 PHE A C 1
ATOM 729 O O . PHE A 1 93 ? -2.860 -2.717 4.685 1.00 91.25 93 PHE A O 1
ATOM 736 N N . MET A 1 94 ? -4.242 -4.475 4.740 1.00 91.69 94 MET A N 1
ATOM 737 C CA . MET A 1 94 ? -3.223 -5.449 4.336 1.00 91.69 94 MET A CA 1
ATOM 738 C C . MET A 1 94 ? -2.684 -5.190 2.926 1.00 91.69 94 MET A C 1
ATOM 740 O O . MET A 1 94 ? -1.510 -5.474 2.672 1.00 91.69 94 MET A O 1
ATOM 744 N N . LEU A 1 95 ? -3.535 -4.699 2.024 1.00 95.00 95 LEU A N 1
ATOM 745 C CA . LEU A 1 95 ? -3.176 -4.318 0.663 1.00 95.00 95 LEU A CA 1
ATOM 746 C C . LEU A 1 95 ? -2.294 -3.064 0.655 1.00 95.00 95 LEU A C 1
ATOM 748 O O . LEU A 1 95 ? -1.198 -3.107 0.098 1.00 95.00 95 LEU A O 1
ATOM 752 N N . LEU A 1 96 ? -2.731 -1.992 1.325 1.00 94.81 96 LEU A N 1
ATOM 753 C CA . LEU A 1 96 ? -1.981 -0.737 1.438 1.00 94.81 96 LEU A CA 1
ATOM 754 C C . LEU A 1 96 ? -0.620 -0.958 2.107 1.00 94.81 96 LEU A C 1
ATOM 756 O O . LEU A 1 96 ? 0.396 -0.519 1.580 1.00 94.81 96 LEU A O 1
ATOM 760 N N . ARG A 1 97 ? -0.568 -1.730 3.200 1.00 91.94 97 ARG A N 1
ATOM 761 C CA . ARG A 1 97 ? 0.692 -2.071 3.877 1.00 91.94 97 ARG A CA 1
ATOM 762 C C . ARG A 1 97 ? 1.671 -2.776 2.941 1.00 91.94 97 ARG A C 1
ATOM 764 O O . ARG A 1 97 ? 2.862 -2.479 2.945 1.00 91.94 97 ARG A O 1
ATOM 771 N N . ALA A 1 98 ? 1.185 -3.744 2.162 1.00 92.31 98 ALA A N 1
ATOM 772 C CA . ALA A 1 98 ? 2.031 -4.472 1.222 1.00 92.31 98 ALA A CA 1
ATOM 773 C C . ALA A 1 98 ? 2.559 -3.565 0.104 1.00 92.31 98 ALA A C 1
ATOM 775 O O . ALA A 1 98 ? 3.730 -3.668 -0.254 1.00 92.31 98 ALA A O 1
ATOM 776 N N . LEU A 1 99 ? 1.715 -2.666 -0.407 1.00 93.62 99 LEU A N 1
ATOM 777 C CA . LEU A 1 99 ? 2.105 -1.673 -1.400 1.00 93.62 99 LEU A CA 1
ATOM 778 C C . LEU A 1 99 ? 3.181 -0.730 -0.849 1.00 93.62 99 LEU A C 1
ATOM 780 O O . LEU A 1 99 ? 4.228 -0.572 -1.465 1.00 93.62 99 LEU A O 1
ATOM 784 N N . PHE A 1 100 ? 2.949 -0.147 0.327 1.00 92.19 100 PHE A N 1
ATOM 785 C CA . PHE A 1 100 ? 3.861 0.809 0.954 1.00 92.19 100 PHE A CA 1
ATOM 786 C C . PHE A 1 100 ? 5.231 0.196 1.245 1.00 92.19 100 PHE A C 1
ATOM 788 O O . PHE A 1 100 ? 6.245 0.774 0.863 1.00 92.19 100 PHE A O 1
ATOM 795 N N . ARG A 1 101 ? 5.275 -1.028 1.792 1.00 88.25 101 ARG A N 1
ATOM 796 C CA . ARG A 1 101 ? 6.538 -1.769 1.963 1.00 88.25 101 ARG A CA 1
ATOM 797 C C . ARG A 1 101 ? 7.259 -2.027 0.644 1.00 88.25 101 ARG A C 1
ATOM 799 O O . ARG A 1 101 ? 8.481 -1.973 0.611 1.00 88.25 101 ARG A O 1
ATOM 806 N N . SER A 1 102 ? 6.517 -2.307 -0.426 1.00 88.12 102 SER A N 1
ATOM 807 C CA . SER A 1 102 ? 7.108 -2.563 -1.738 1.00 88.12 102 SER A CA 1
ATOM 808 C C . SER A 1 102 ? 7.750 -1.326 -2.357 1.00 88.12 102 SER A C 1
ATOM 810 O O . SER A 1 102 ? 8.724 -1.481 -3.081 1.00 88.12 102 SER A O 1
ATOM 812 N N . ILE A 1 103 ? 7.216 -0.125 -2.117 1.00 86.75 103 ILE A N 1
ATOM 813 C CA . ILE A 1 103 ? 7.721 1.109 -2.745 1.00 86.75 103 ILE A CA 1
ATOM 814 C C . ILE A 1 103 ? 8.604 1.956 -1.812 1.00 86.75 103 ILE A C 1
ATOM 816 O O . ILE A 1 103 ? 9.319 2.839 -2.277 1.00 86.75 103 ILE A O 1
ATOM 820 N N . GLY A 1 104 ? 8.597 1.681 -0.503 1.00 79.31 104 GLY A N 1
ATOM 821 C CA . GLY A 1 104 ? 9.297 2.462 0.525 1.00 79.31 104 GLY A CA 1
ATOM 822 C C . GLY A 1 104 ? 10.814 2.281 0.600 1.00 79.31 104 GLY A C 1
ATOM 823 O O . GLY A 1 104 ? 11.467 3.018 1.329 1.00 79.31 104 GLY A O 1
ATOM 824 N N . GLY A 1 105 ? 11.399 1.352 -0.163 1.00 74.25 105 GLY A N 1
ATOM 825 C CA . GLY A 1 105 ? 12.845 1.088 -0.159 1.00 74.25 105 GLY A CA 1
ATOM 826 C C . GLY A 1 105 ? 13.714 2.142 -0.861 1.00 74.25 105 GLY A C 1
ATOM 827 O O . GLY A 1 105 ? 14.931 1.993 -0.892 1.00 74.25 105 GLY A O 1
ATOM 828 N N . GLY A 1 106 ? 13.120 3.182 -1.458 1.00 71.00 106 GLY A N 1
ATOM 829 C CA . GLY A 1 106 ? 13.854 4.254 -2.148 1.00 71.00 106 GLY A CA 1
ATOM 830 C C . GLY A 1 106 ? 14.434 3.874 -3.516 1.00 71.00 106 GLY A C 1
ATOM 831 O O . GLY A 1 106 ? 15.167 4.665 -4.097 1.00 71.00 106 GLY A O 1
ATOM 832 N N . LEU A 1 107 ? 14.101 2.686 -4.031 1.00 74.25 107 LEU A N 1
ATOM 833 C CA . LEU A 1 107 ? 14.541 2.190 -5.342 1.00 74.25 107 LEU A CA 1
ATOM 834 C C . LEU A 1 107 ? 13.612 2.603 -6.496 1.00 74.25 107 LEU A C 1
ATOM 836 O O . LEU A 1 107 ? 13.995 2.473 -7.654 1.00 74.25 107 LEU A O 1
ATOM 840 N N . HIS A 1 108 ? 12.403 3.078 -6.178 1.00 81.56 108 HIS A N 1
ATOM 841 C CA . HIS A 1 108 ? 11.296 3.221 -7.124 1.00 81.56 108 HIS A CA 1
ATOM 842 C C . HIS A 1 108 ? 10.863 4.680 -7.308 1.00 81.56 108 HIS A C 1
ATOM 844 O O . HIS A 1 108 ? 9.805 5.103 -6.826 1.00 81.56 108 HIS A O 1
ATOM 850 N N . ASP A 1 109 ? 11.694 5.474 -7.986 1.00 83.44 109 ASP A N 1
ATOM 851 C CA . ASP A 1 109 ? 11.470 6.915 -8.170 1.00 83.44 109 ASP A CA 1
ATOM 852 C C . ASP A 1 109 ? 10.174 7.226 -8.941 1.00 83.44 109 ASP A C 1
ATOM 854 O O . ASP A 1 109 ? 9.498 8.222 -8.656 1.00 83.44 109 ASP A O 1
ATOM 858 N N . ILE A 1 110 ? 9.776 6.369 -9.891 1.00 88.94 110 ILE A N 1
ATOM 859 C CA . ILE A 1 110 ? 8.570 6.586 -10.703 1.00 88.94 110 ILE A CA 1
ATOM 860 C C . ILE A 1 110 ? 7.333 6.456 -9.818 1.00 88.94 110 ILE A C 1
ATOM 862 O O . ILE A 1 110 ? 6.463 7.331 -9.842 1.00 88.94 110 ILE A O 1
ATOM 866 N N . LEU A 1 111 ? 7.251 5.391 -9.020 1.00 89.62 111 LEU A N 1
ATOM 867 C CA . LEU A 1 111 ? 6.122 5.183 -8.112 1.00 89.62 111 LEU A CA 1
ATOM 868 C C . LEU A 1 111 ? 6.124 6.195 -6.966 1.00 89.62 111 LEU A C 1
ATOM 870 O O . LEU A 1 111 ? 5.063 6.708 -6.615 1.00 89.62 111 LEU A O 1
ATOM 874 N N . TYR A 1 112 ? 7.298 6.546 -6.438 1.00 87.81 112 TYR A N 1
ATOM 875 C CA . TYR A 1 112 ? 7.431 7.565 -5.400 1.00 87.81 112 TYR A CA 1
ATOM 876 C C . TYR A 1 112 ? 6.909 8.929 -5.870 1.00 87.81 112 TYR A C 1
ATOM 878 O O . TYR A 1 112 ? 6.117 9.564 -5.172 1.00 87.81 112 TYR A O 1
ATOM 886 N N . SER A 1 113 ? 7.267 9.350 -7.088 1.00 88.12 113 SER A N 1
ATOM 887 C CA . SER A 1 113 ? 6.787 10.616 -7.661 1.00 88.12 113 SER A CA 1
ATOM 888 C C . SER A 1 113 ? 5.260 10.673 -7.801 1.00 88.12 113 SER A C 1
ATOM 890 O O . SER A 1 113 ? 4.666 11.725 -7.584 1.00 88.12 113 SER A O 1
ATOM 892 N N . GLN A 1 114 ? 4.617 9.537 -8.096 1.00 90.75 114 GLN A N 1
ATOM 893 C CA . GLN A 1 114 ? 3.157 9.427 -8.175 1.00 90.75 114 GLN A CA 1
ATOM 894 C C . GLN A 1 114 ? 2.487 9.324 -6.805 1.00 90.75 114 GLN A C 1
ATOM 896 O O . GLN A 1 114 ? 1.323 9.694 -6.659 1.00 90.75 114 GLN A O 1
ATOM 901 N N . PHE A 1 115 ? 3.197 8.797 -5.812 1.00 91.06 115 PHE A N 1
ATOM 902 C CA . PHE A 1 115 ? 2.700 8.658 -4.452 1.00 91.06 115 PHE A CA 1
ATOM 903 C C . PHE A 1 115 ? 2.654 10.003 -3.719 1.00 91.06 115 PHE A C 1
ATOM 905 O O . PHE A 1 115 ? 1.675 10.286 -3.033 1.00 91.06 115 PHE A O 1
ATOM 912 N N . LEU A 1 116 ? 3.680 10.847 -3.878 1.00 88.62 116 LEU A N 1
ATOM 913 C CA . LEU A 1 116 ? 3.815 12.101 -3.125 1.00 88.62 116 LEU A CA 1
ATOM 914 C C . LEU A 1 116 ? 2.568 13.011 -3.150 1.00 88.62 116 LEU A C 1
ATOM 916 O O . LEU A 1 116 ? 2.168 13.466 -2.077 1.00 88.62 116 LEU A O 1
ATOM 920 N N . PRO A 1 117 ? 1.901 13.255 -4.297 1.00 90.75 117 PRO A N 1
ATOM 921 C CA . PRO A 1 117 ? 0.683 14.068 -4.335 1.00 90.75 117 PRO A CA 1
ATOM 922 C C . PRO A 1 117 ? -0.495 13.495 -3.531 1.00 90.75 117 PRO A C 1
ATOM 924 O O . PRO A 1 117 ? -1.420 14.231 -3.204 1.00 90.75 117 PRO A O 1
ATOM 927 N N . LEU A 1 118 ? -0.478 12.197 -3.211 1.00 91.50 118 LEU A N 1
ATOM 928 C CA . LEU A 1 118 ? -1.528 11.500 -2.458 1.00 91.50 118 LEU A CA 1
ATOM 929 C C . LEU A 1 118 ? -1.303 11.561 -0.944 1.00 91.50 118 LEU A C 1
ATOM 931 O O . LEU A 1 118 ? -2.184 11.175 -0.176 1.00 91.50 118 LEU A O 1
ATOM 935 N N . LEU A 1 119 ? -0.131 12.031 -0.506 1.00 88.12 119 LEU A N 1
ATOM 936 C CA . LEU A 1 119 ? 0.241 12.071 0.903 1.00 88.12 119 LEU A CA 1
ATOM 937 C C . LEU A 1 119 ? -0.757 12.869 1.763 1.00 88.12 119 LEU A C 1
ATOM 939 O O . LEU A 1 119 ? -1.141 12.350 2.810 1.00 88.12 119 LEU A O 1
ATOM 943 N N . PRO A 1 120 ? -1.249 14.059 1.355 1.00 87.12 120 PRO A N 1
ATOM 944 C CA . PRO A 1 120 ? -2.232 14.793 2.153 1.00 87.12 120 PRO A CA 1
ATOM 945 C C . PRO A 1 120 ? -3.536 14.011 2.361 1.00 87.12 120 PRO A C 1
ATOM 947 O O . PRO A 1 120 ? -4.044 13.953 3.480 1.00 87.12 120 PRO A O 1
ATOM 950 N N . ASP A 1 121 ? -4.044 13.353 1.313 1.00 88.88 121 ASP A N 1
ATOM 951 C CA . ASP A 1 121 ? -5.245 12.513 1.398 1.00 88.88 121 ASP A CA 1
ATOM 952 C C . ASP A 1 121 ? -5.026 11.316 2.333 1.00 88.88 121 ASP A C 1
ATOM 954 O O . ASP A 1 121 ? -5.908 10.975 3.124 1.00 88.88 121 ASP A O 1
ATOM 958 N N . LEU A 1 122 ? -3.838 10.704 2.280 1.00 90.06 122 LEU A N 1
ATOM 959 C CA . LEU A 1 122 ? -3.455 9.601 3.161 1.00 90.06 122 LEU A CA 1
ATOM 960 C C . LEU A 1 122 ? -3.376 10.040 4.629 1.00 90.06 122 LEU A C 1
ATOM 962 O O . LEU A 1 122 ? -3.847 9.330 5.515 1.00 90.06 122 LEU A O 1
ATOM 966 N N . MET A 1 123 ? -2.828 11.224 4.895 1.00 86.25 123 MET A N 1
ATOM 967 C CA . MET A 1 123 ? -2.777 11.789 6.245 1.00 86.25 123 MET A CA 1
ATOM 968 C C . MET A 1 123 ? -4.180 12.085 6.787 1.00 86.25 123 MET A C 1
ATOM 970 O O . MET A 1 123 ? -4.494 11.744 7.926 1.00 86.25 123 MET A O 1
ATOM 974 N N . LEU A 1 124 ? -5.065 12.649 5.958 1.00 85.81 124 LEU A N 1
ATOM 975 C CA . LEU A 1 124 ? -6.473 12.845 6.318 1.00 85.81 124 LEU A CA 1
ATOM 976 C C . LEU A 1 124 ? -7.187 11.517 6.588 1.00 85.81 124 LEU A C 1
ATOM 978 O O . LEU A 1 124 ? -8.017 11.434 7.493 1.00 85.81 124 LEU A O 1
ATOM 982 N N . PHE A 1 125 ? -6.875 10.481 5.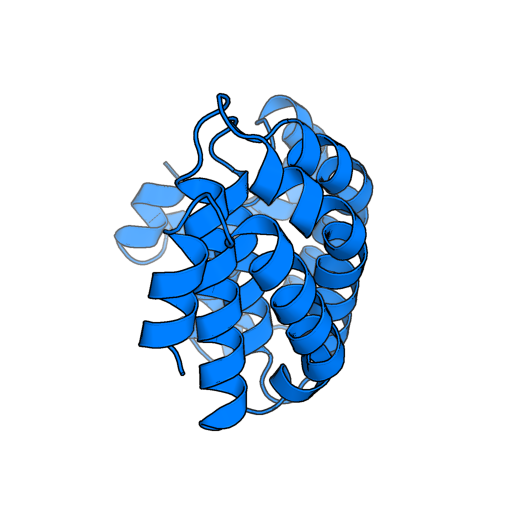813 1.00 88.19 125 PHE A N 1
ATOM 983 C CA . PHE A 1 125 ? -7.384 9.134 6.034 1.00 88.19 125 PHE A CA 1
ATOM 984 C C . PHE A 1 125 ? -6.940 8.572 7.391 1.00 88.19 125 PHE A C 1
ATOM 986 O O . PHE A 1 125 ? -7.791 8.094 8.138 1.00 88.19 125 PHE A O 1
ATOM 993 N N . PHE A 1 126 ? -5.664 8.695 7.765 1.00 85.12 126 PHE A N 1
ATOM 994 C CA . PHE A 1 126 ? -5.190 8.250 9.081 1.00 85.12 126 PHE A CA 1
ATOM 995 C C . PHE A 1 126 ? -5.845 9.002 10.239 1.00 85.12 126 PHE A C 1
ATOM 997 O O . PHE A 1 126 ? -6.288 8.361 11.190 1.00 85.12 126 PHE A O 1
ATOM 1004 N N . ASN A 1 127 ? -6.016 10.320 10.122 1.00 82.62 127 ASN A N 1
ATOM 1005 C CA . ASN A 1 127 ? -6.722 11.112 11.135 1.00 82.62 127 ASN A CA 1
ATOM 1006 C C . ASN A 1 127 ? -8.171 10.652 11.327 1.00 82.62 127 ASN A C 1
ATOM 1008 O O . ASN A 1 127 ? -8.664 10.567 12.450 1.00 82.62 127 ASN A O 1
ATOM 1012 N N . LYS A 1 128 ? -8.867 10.327 10.229 1.00 83.25 128 LYS A N 1
ATOM 1013 C CA . LYS A 1 128 ? -10.218 9.755 10.301 1.00 83.25 128 LYS A CA 1
ATOM 1014 C C . LYS A 1 128 ? -10.199 8.399 11.002 1.00 83.25 128 LYS A C 1
ATOM 1016 O O . LYS A 1 128 ? -11.030 8.150 11.864 1.00 83.25 128 LYS A O 1
ATOM 1021 N N . LEU A 1 129 ? -9.253 7.520 10.678 1.00 79.19 129 LEU A N 1
ATOM 1022 C CA . LEU A 1 129 ? -9.148 6.221 11.349 1.00 79.19 129 LEU A CA 1
ATOM 1023 C C . LEU A 1 129 ? -8.857 6.352 12.852 1.00 79.19 129 LEU A C 1
ATOM 1025 O O . LEU A 1 129 ? -9.387 5.573 13.636 1.00 79.19 129 LEU A O 1
ATOM 1029 N N . GLN A 1 130 ? -8.079 7.343 13.281 1.00 73.06 130 GLN A N 1
ATOM 1030 C CA . GLN A 1 130 ? -7.866 7.599 14.710 1.00 73.06 130 GLN A CA 1
ATOM 1031 C C . GLN A 1 130 ? -9.164 8.008 15.415 1.00 73.06 130 GLN A C 1
ATOM 1033 O O . GLN A 1 130 ? -9.478 7.480 16.482 1.00 73.06 130 GLN A O 1
ATOM 1038 N N . SER A 1 131 ? -9.961 8.893 14.806 1.00 69.12 131 SER A N 1
ATOM 1039 C CA . SER A 1 131 ? -11.191 9.397 15.432 1.00 69.12 131 SER A CA 1
ATOM 1040 C C . SER A 1 131 ? -12.301 8.349 15.557 1.00 69.12 131 SER A C 1
ATOM 1042 O O . SER A 1 131 ? -13.124 8.431 16.465 1.00 69.12 131 SER A O 1
ATOM 1044 N N . PHE A 1 132 ? -12.320 7.340 14.686 1.00 61.34 132 PHE A N 1
ATOM 1045 C CA . PHE A 1 132 ? -13.359 6.306 14.654 1.00 61.34 132 PHE A CA 1
ATOM 1046 C C . PHE A 1 132 ? -13.205 5.188 15.711 1.00 61.34 132 PHE A C 1
ATOM 1048 O O . PHE A 1 132 ? -13.931 4.199 15.639 1.00 61.34 132 PHE A O 1
ATOM 1055 N N . GLN A 1 133 ? -12.292 5.298 16.688 1.00 57.84 133 GLN A N 1
ATOM 1056 C CA . GLN A 1 133 ? -12.094 4.293 17.756 1.00 57.84 133 GLN A CA 1
ATOM 1057 C C . GLN A 1 133 ? -11.915 2.839 17.253 1.00 57.84 133 GLN A C 1
ATOM 1059 O O . GLN A 1 133 ? -12.121 1.883 18.004 1.00 57.84 133 GLN A O 1
ATOM 1064 N N . TRP A 1 134 ? -11.456 2.624 16.008 1.00 57.09 134 TRP A N 1
ATOM 1065 C CA . TRP A 1 134 ? -11.169 1.276 15.476 1.00 57.09 134 TRP A CA 1
ATOM 1066 C C . TRP A 1 134 ? -10.176 0.501 16.364 1.00 57.09 134 TRP A C 1
ATOM 1068 O O . TRP A 1 134 ? -10.187 -0.732 16.406 1.00 57.09 134 TRP A O 1
ATOM 1078 N N . CYS A 1 135 ? -9.341 1.238 17.101 1.00 52.16 135 CYS A N 1
ATOM 1079 C CA . CYS A 1 135 ? -8.356 0.739 18.052 1.00 52.16 135 CYS A CA 1
ATOM 1080 C C . CYS A 1 135 ? -8.947 0.109 19.322 1.00 52.16 135 CYS A C 1
ATOM 1082 O O . CYS A 1 135 ? -8.212 -0.600 20.009 1.00 52.16 135 CYS A O 1
ATOM 1084 N N . ASP A 1 136 ? -10.224 0.339 19.640 1.00 50.31 136 ASP A N 1
ATOM 1085 C CA . ASP A 1 136 ? -10.818 -0.086 20.917 1.00 50.31 136 ASP A CA 1
ATOM 1086 C C . ASP A 1 136 ? -11.396 -1.512 20.861 1.00 50.31 136 ASP A C 1
ATOM 1088 O O . ASP A 1 136 ? -11.511 -2.192 21.875 1.00 50.31 136 ASP A O 1
ATOM 1092 N N . HIS A 1 137 ? -11.706 -2.021 19.662 1.00 54.03 137 HIS A N 1
ATOM 1093 C CA . HIS A 1 137 ? -12.429 -3.292 19.519 1.00 54.03 137 HIS A CA 1
ATOM 1094 C C . HIS A 1 137 ? -11.553 -4.505 19.166 1.00 54.03 137 HIS A C 1
ATOM 1096 O O . HIS A 1 137 ? -11.966 -5.633 19.440 1.00 54.03 137 HIS A O 1
ATOM 1102 N N . ARG A 1 138 ? -10.359 -4.335 18.566 1.00 65.25 138 ARG A N 1
ATOM 1103 C CA . ARG A 1 138 ? -9.454 -5.458 18.223 1.00 65.25 138 ARG A CA 1
ATOM 1104 C C . ARG A 1 138 ? -7.983 -5.043 18.190 1.00 65.25 138 ARG A C 1
ATOM 1106 O O . ARG A 1 138 ? -7.574 -4.269 17.329 1.00 65.25 138 ARG A O 1
ATOM 1113 N N . GLN A 1 139 ? -7.162 -5.661 19.040 1.00 71.88 139 GLN A N 1
ATOM 1114 C CA . GLN A 1 139 ? -5.712 -5.434 19.100 1.00 71.88 139 GLN A CA 1
ATOM 1115 C C . GLN A 1 139 ? -5.016 -5.559 17.734 1.00 71.88 139 GLN A C 1
ATOM 1117 O O . GLN A 1 139 ? -4.236 -4.688 17.366 1.00 71.88 139 GLN A O 1
ATOM 1122 N N . MET A 1 140 ? -5.390 -6.561 16.932 1.00 75.12 140 MET A N 1
ATOM 1123 C CA . MET A 1 140 ? -4.850 -6.755 15.580 1.00 75.12 140 MET A CA 1
ATOM 1124 C C . MET A 1 140 ? -5.078 -5.550 14.646 1.00 75.12 140 MET A C 1
ATOM 1126 O O . MET A 1 140 ? -4.249 -5.279 13.782 1.00 75.12 140 MET A O 1
ATOM 1130 N N . MET A 1 141 ? -6.194 -4.823 14.791 1.00 75.00 141 MET A N 1
ATOM 1131 C CA . MET A 1 141 ? -6.491 -3.645 13.959 1.00 75.00 141 MET A CA 1
ATOM 1132 C C . MET A 1 141 ? -5.636 -2.450 14.338 1.00 75.00 141 MET A C 1
ATOM 1134 O O . MET A 1 141 ? -5.119 -1.768 13.458 1.00 75.00 141 MET A O 1
ATOM 1138 N N . ARG A 1 142 ? -5.440 -2.246 15.641 1.00 75.75 142 ARG A N 1
ATOM 1139 C CA . ARG A 1 142 ? -4.537 -1.223 16.163 1.00 75.75 142 ARG A CA 1
ATOM 1140 C C . ARG A 1 142 ? -3.106 -1.461 15.685 1.00 75.75 142 ARG A C 1
ATOM 1142 O O . ARG A 1 142 ? -2.483 -0.540 15.176 1.00 75.75 142 ARG A O 1
ATOM 1149 N N . GLU A 1 143 ? -2.614 -2.695 15.781 1.00 79.25 143 GLU A N 1
ATOM 1150 C CA . GLU A 1 143 ? -1.269 -3.046 15.309 1.00 79.25 143 GLU A CA 1
ATOM 1151 C C . GLU A 1 143 ? -1.128 -2.825 13.797 1.00 79.25 143 GLU A C 1
ATOM 1153 O O . GLU A 1 143 ? -0.179 -2.186 13.355 1.00 79.25 143 GLU A O 1
ATOM 1158 N N . LEU A 1 144 ? -2.107 -3.266 12.998 1.00 81.25 144 LEU A N 1
ATOM 1159 C CA . LEU A 1 144 ? -2.080 -3.081 11.546 1.00 81.25 144 LEU A CA 1
ATOM 1160 C C . LEU A 1 144 ? -2.124 -1.603 11.133 1.00 81.25 144 LEU A C 1
ATOM 1162 O O . LEU A 1 144 ? -1.445 -1.221 10.181 1.00 81.25 144 LEU A O 1
ATOM 1166 N N . PHE A 1 145 ? -2.904 -0.781 11.837 1.00 81.94 145 PHE A N 1
ATOM 1167 C CA . PHE A 1 145 ? -2.952 0.664 11.621 1.00 81.94 145 PHE A CA 1
ATOM 1168 C C . PHE A 1 145 ? -1.606 1.322 11.935 1.00 81.94 145 PHE A C 1
ATOM 1170 O O . PHE A 1 145 ? -1.083 2.067 11.108 1.00 81.94 145 PHE A O 1
ATOM 1177 N N . VAL A 1 146 ? -1.012 0.990 13.084 1.00 81.31 146 VAL A N 1
ATOM 1178 C CA . VAL A 1 146 ? 0.314 1.483 13.466 1.00 81.31 146 VAL A CA 1
ATOM 1179 C C . VAL A 1 146 ? 1.357 1.093 12.416 1.00 81.31 146 VAL A C 1
ATOM 1181 O O . VAL A 1 146 ? 2.073 1.961 11.925 1.00 81.31 146 VAL A O 1
ATOM 1184 N N . GLU A 1 147 ? 1.395 -0.171 11.979 1.00 83.44 147 GLU A N 1
ATOM 1185 C CA . GLU A 1 147 ? 2.305 -0.590 10.903 1.00 83.44 147 GLU A CA 1
ATOM 1186 C C . GLU A 1 147 ? 2.075 0.200 9.610 1.00 83.44 147 GLU A C 1
ATOM 1188 O O . GLU A 1 147 ? 3.025 0.530 8.900 1.00 83.44 147 GLU A O 1
ATOM 1193 N N . LEU A 1 148 ? 0.822 0.499 9.266 1.00 86.31 148 LEU A N 1
ATOM 1194 C CA . LEU A 1 148 ? 0.498 1.251 8.060 1.00 86.31 148 LEU A CA 1
ATOM 1195 C C . LEU A 1 148 ? 1.044 2.684 8.123 1.00 86.31 148 LEU A C 1
ATOM 1197 O O . LEU A 1 148 ? 1.606 3.157 7.138 1.00 86.31 148 LEU A O 1
ATOM 1201 N N . CYS A 1 149 ? 0.936 3.338 9.282 1.00 84.00 149 CYS A N 1
ATOM 1202 C CA . CYS A 1 149 ? 1.508 4.659 9.542 1.00 84.00 149 CYS A CA 1
ATOM 1203 C C . CYS A 1 149 ? 3.044 4.662 9.486 1.00 84.00 149 CYS A C 1
ATOM 1205 O O . CYS A 1 149 ? 3.629 5.602 8.955 1.00 84.00 149 CYS A O 1
ATOM 1207 N N . LEU A 1 150 ? 3.697 3.612 9.990 1.00 82.38 150 LEU A N 1
ATOM 1208 C CA . LEU A 1 150 ? 5.163 3.503 10.003 1.00 82.38 150 LEU A CA 1
ATOM 1209 C C . LEU A 1 150 ? 5.758 3.078 8.656 1.00 82.38 150 LEU A C 1
ATOM 1211 O O . LEU A 1 150 ? 6.924 3.333 8.382 1.00 82.38 150 LEU A O 1
ATOM 1215 N N . THR A 1 151 ? 4.969 2.428 7.801 1.00 85.00 151 THR A N 1
ATOM 1216 C CA . THR A 1 151 ? 5.430 1.948 6.488 1.00 85.00 151 THR A CA 1
ATOM 1217 C C . THR A 1 151 ? 5.239 2.959 5.364 1.00 85.00 151 THR A C 1
ATOM 1219 O O . THR A 1 151 ? 5.605 2.649 4.232 1.00 85.00 151 THR A O 1
ATOM 1222 N N . VAL A 1 152 ? 4.684 4.147 5.642 1.00 86.62 152 VAL A N 1
ATOM 1223 C CA . VAL A 1 152 ? 4.442 5.180 4.625 1.00 86.62 152 VAL A CA 1
ATOM 1224 C C . VAL A 1 152 ? 5.747 5.475 3.871 1.00 86.62 152 VAL A C 1
ATOM 1226 O O . VAL A 1 152 ? 6.744 5.846 4.491 1.00 86.62 152 VAL A O 1
ATOM 1229 N N . PRO A 1 153 ? 5.762 5.336 2.534 1.00 81.44 153 PRO A N 1
ATOM 1230 C CA . PRO A 1 153 ? 6.966 5.479 1.732 1.00 81.44 153 PRO A CA 1
ATOM 1231 C C . PRO A 1 153 ? 7.272 6.965 1.535 1.00 81.44 153 PRO A C 1
ATOM 1233 O O . PRO A 1 153 ? 6.929 7.552 0.512 1.00 81.44 153 PRO A O 1
ATOM 1236 N N . VAL A 1 154 ? 7.876 7.597 2.539 1.00 81.12 154 VAL A N 1
ATOM 1237 C CA . VAL A 1 154 ? 8.266 9.013 2.528 1.00 81.12 154 VAL A CA 1
ATOM 1238 C C . VAL A 1 154 ? 9.637 9.205 3.149 1.00 81.12 154 VAL A C 1
ATOM 1240 O O . VAL A 1 154 ? 10.000 8.562 4.131 1.00 81.12 154 VAL A O 1
ATOM 1243 N N . ARG A 1 155 ? 10.401 10.152 2.601 1.00 74.56 155 ARG A N 1
ATOM 1244 C CA . ARG A 1 155 ? 11.595 10.656 3.284 1.00 74.56 155 ARG A CA 1
ATOM 1245 C C . ARG A 1 155 ? 11.167 11.395 4.552 1.00 74.56 155 ARG A C 1
ATOM 1247 O O . ARG A 1 155 ? 10.204 12.160 4.520 1.00 74.56 155 ARG A O 1
ATOM 1254 N N . LEU A 1 156 ? 11.931 11.241 5.635 1.00 68.56 156 LEU A N 1
ATOM 1255 C CA . LEU A 1 156 ? 11.684 11.935 6.909 1.00 68.56 156 LEU A CA 1
ATOM 1256 C C . LEU A 1 156 ? 11.509 13.450 6.733 1.00 68.56 156 LEU A C 1
ATOM 1258 O O . LEU A 1 156 ? 10.619 14.042 7.335 1.00 68.56 156 LEU A O 1
ATOM 1262 N N . SER A 1 157 ? 12.297 14.071 5.852 1.00 72.06 157 SER A N 1
ATOM 1263 C CA . SER A 1 157 ? 12.194 15.503 5.552 1.00 72.06 157 SER A CA 1
ATOM 1264 C C . SER A 1 157 ? 10.835 15.910 4.973 1.00 72.06 157 SER A C 1
ATOM 1266 O O . SER A 1 157 ? 10.330 16.981 5.295 1.00 72.06 157 SER A O 1
ATOM 1268 N N . THR A 1 158 ? 10.223 15.054 4.152 1.00 74.88 158 THR A N 1
ATOM 1269 C CA . THR A 1 158 ? 8.882 15.262 3.584 1.00 74.88 158 THR A CA 1
ATOM 1270 C C . THR A 1 158 ? 7.782 14.981 4.608 1.00 74.88 158 THR A C 1
ATOM 1272 O O . THR A 1 158 ? 6.689 15.531 4.505 1.00 74.88 158 THR A O 1
ATOM 1275 N N . LEU A 1 159 ? 8.069 14.153 5.614 1.00 72.44 159 LEU A N 1
ATOM 1276 C CA . LEU A 1 159 ? 7.127 13.780 6.665 1.00 72.44 159 LEU A CA 1
ATOM 1277 C C . LEU A 1 159 ? 7.034 14.816 7.794 1.00 72.44 159 LEU A C 1
ATOM 1279 O O . LEU A 1 159 ? 6.009 14.866 8.467 1.00 72.44 159 LEU A O 1
ATOM 1283 N N . LEU A 1 160 ? 8.050 15.669 7.983 1.00 73.06 160 LEU A N 1
ATOM 1284 C CA . LEU A 1 160 ? 8.108 16.671 9.062 1.00 73.06 160 LEU A CA 1
ATOM 1285 C C . LEU A 1 160 ? 6.815 17.497 9.247 1.00 73.06 160 LEU A C 1
ATOM 1287 O O . LEU A 1 160 ? 6.357 17.594 10.385 1.00 73.06 160 LEU A O 1
ATOM 1291 N N . PRO A 1 161 ? 6.170 18.041 8.193 1.00 78.69 161 PRO A N 1
ATOM 1292 C CA . PRO A 1 161 ? 4.928 18.808 8.353 1.00 78.69 161 PRO A CA 1
ATOM 1293 C C . PRO A 1 161 ? 3.736 17.965 8.833 1.00 78.69 161 PRO A C 1
ATOM 1295 O O . PRO A 1 161 ? 2.775 18.501 9.378 1.00 78.69 161 PRO A O 1
ATOM 1298 N N . HIS A 1 162 ? 3.790 16.650 8.622 1.00 75.00 162 HIS A N 1
ATOM 1299 C CA . HIS A 1 162 ? 2.728 15.694 8.940 1.00 75.00 162 HIS A CA 1
ATOM 1300 C C . HIS A 1 162 ? 3.022 14.859 10.193 1.00 75.00 162 HIS A C 1
ATOM 1302 O O . HIS A 1 162 ? 2.153 14.129 10.664 1.00 75.00 162 HIS A O 1
ATOM 1308 N N . LEU A 1 163 ? 4.220 14.995 10.763 1.00 72.12 163 LEU A N 1
ATOM 1309 C CA . LEU A 1 163 ? 4.698 14.255 11.928 1.00 72.12 163 LEU A CA 1
ATOM 1310 C C . LEU A 1 163 ? 3.741 14.329 13.135 1.00 72.12 163 LEU A C 1
ATOM 1312 O O . LEU A 1 163 ? 3.501 13.280 13.730 1.00 72.12 163 LEU A O 1
ATOM 1316 N N . PRO A 1 164 ? 3.095 15.474 13.458 1.00 77.38 164 PRO A N 1
ATOM 1317 C CA . PRO A 1 164 ? 2.113 15.529 14.544 1.00 77.38 164 PRO A CA 1
ATOM 1318 C C . PRO A 1 164 ? 0.966 14.515 14.411 1.00 77.38 164 PRO A C 1
ATOM 1320 O O . PRO A 1 164 ? 0.484 14.015 15.421 1.00 77.38 164 PRO A O 1
ATOM 1323 N N . LEU A 1 165 ? 0.567 14.162 13.183 1.00 72.25 165 LEU A N 1
ATOM 1324 C CA . LEU A 1 165 ? -0.498 13.185 12.911 1.00 72.25 165 LEU A CA 1
ATOM 1325 C C . LEU A 1 165 ? -0.052 11.737 13.179 1.00 72.25 165 LEU A C 1
ATOM 1327 O O . LEU A 1 165 ? -0.871 10.846 13.403 1.00 72.25 165 LEU A O 1
ATOM 1331 N N . LEU A 1 166 ? 1.262 11.503 13.169 1.00 72.81 166 LEU A N 1
ATOM 1332 C CA . LEU A 1 166 ? 1.890 10.198 13.371 1.00 72.81 166 LEU A CA 1
ATOM 1333 C C . LEU A 1 166 ? 2.427 10.004 14.796 1.00 72.81 166 LEU A C 1
ATOM 1335 O O . LEU A 1 166 ? 2.812 8.889 15.140 1.00 72.81 166 LEU A O 1
ATOM 1339 N N . MET A 1 167 ? 2.408 11.042 15.640 1.00 74.81 167 MET A N 1
ATOM 1340 C CA . MET A 1 167 ? 2.903 10.978 17.021 1.00 74.81 167 MET A CA 1
ATOM 1341 C C . MET A 1 167 ? 2.154 9.956 17.877 1.00 74.81 167 MET A C 1
ATOM 1343 O O . MET A 1 167 ? 2.778 9.173 18.586 1.00 74.81 167 MET A O 1
ATOM 1347 N N . GLU A 1 168 ? 0.826 9.928 17.805 1.00 70.62 168 GLU A N 1
ATOM 1348 C CA . GLU A 1 168 ? 0.024 8.963 18.561 1.00 70.62 168 GLU A CA 1
ATOM 1349 C C . GLU A 1 168 ? 0.254 7.509 18.080 1.00 70.62 168 GLU A C 1
ATOM 1351 O O . GLU A 1 168 ? 0.564 6.659 18.917 1.00 70.62 168 GLU A O 1
ATOM 1356 N N . PRO A 1 169 ? 0.250 7.203 16.762 1.00 71.62 169 PRO A N 1
ATOM 1357 C CA . PRO A 1 169 ? 0.660 5.898 16.243 1.00 71.62 169 PRO A CA 1
ATOM 1358 C C . PRO A 1 169 ? 2.075 5.486 16.659 1.00 71.62 169 PRO A C 1
ATOM 1360 O O . PRO A 1 169 ? 2.287 4.322 16.991 1.00 71.62 169 PRO A O 1
ATOM 1363 N N . LEU A 1 170 ? 3.031 6.420 16.680 1.00 69.12 170 LEU A N 1
ATOM 1364 C CA . LEU A 1 170 ? 4.404 6.175 17.133 1.00 69.12 170 LEU A CA 1
ATOM 1365 C C . LEU A 1 170 ? 4.450 5.794 18.615 1.00 69.12 170 LEU A C 1
ATOM 1367 O O . LEU A 1 170 ? 5.074 4.799 18.975 1.00 69.12 170 LEU A O 1
ATOM 1371 N N . VAL A 1 171 ? 3.743 6.527 19.477 1.00 72.81 171 VAL A N 1
ATOM 1372 C CA . VAL A 1 171 ? 3.639 6.188 20.905 1.00 72.81 171 VAL A CA 1
ATOM 1373 C C . VAL A 1 171 ? 2.982 4.816 21.091 1.00 72.81 171 VAL A C 1
ATOM 1375 O O . VAL A 1 171 ? 3.443 4.017 21.906 1.00 72.81 171 VAL A O 1
ATOM 1378 N N . CYS A 1 172 ? 1.946 4.492 20.311 1.00 67.00 172 CYS A N 1
ATOM 1379 C CA . CYS A 1 172 ? 1.342 3.160 20.313 1.00 67.00 172 CYS A CA 1
ATOM 1380 C C . CYS A 1 172 ? 2.304 2.065 19.823 1.00 67.00 172 CYS A C 1
ATOM 1382 O O . CYS A 1 172 ? 2.265 0.960 20.359 1.00 67.00 172 CYS A O 1
ATOM 1384 N N . ALA A 1 173 ? 3.161 2.346 18.838 1.00 68.19 173 ALA A N 1
ATOM 1385 C CA . ALA A 1 173 ? 4.169 1.407 18.347 1.00 68.19 173 ALA A CA 1
ATOM 1386 C C . ALA A 1 173 ? 5.211 1.079 19.418 1.00 68.19 173 ALA A C 1
ATOM 1388 O O . ALA A 1 173 ? 5.526 -0.088 19.643 1.00 68.19 173 ALA A O 1
ATOM 1389 N N . LEU A 1 174 ? 5.700 2.116 20.102 1.00 66.25 174 LEU A N 1
ATOM 1390 C CA . LEU A 1 174 ? 6.718 2.019 21.148 1.00 66.25 174 LEU A CA 1
ATOM 1391 C C . LEU A 1 174 ? 6.199 1.319 22.412 1.00 66.25 174 LEU A C 1
ATOM 1393 O O . LEU A 1 174 ? 6.962 0.640 23.091 1.00 66.25 174 LEU A O 1
ATOM 1397 N N . ASN A 1 175 ? 4.901 1.438 22.699 1.00 66.38 175 ASN A N 1
ATOM 1398 C CA . ASN A 1 175 ? 4.228 0.706 23.777 1.00 66.38 175 ASN A CA 1
ATOM 1399 C C . ASN A 1 175 ? 3.653 -0.655 23.326 1.00 66.38 175 ASN A C 1
ATOM 1401 O O . ASN A 1 175 ? 2.980 -1.332 24.106 1.00 66.38 175 ASN A O 1
ATOM 1405 N N . GLY A 1 176 ? 3.852 -1.030 22.060 1.00 67.06 176 GLY A N 1
ATOM 1406 C CA . GLY A 1 176 ? 3.291 -2.226 21.438 1.00 67.06 176 GLY A CA 1
ATOM 1407 C C . GLY A 1 176 ? 4.180 -3.467 21.558 1.00 67.06 176 GLY A C 1
ATOM 1408 O O . GLY A 1 176 ? 5.134 -3.525 22.330 1.00 67.06 176 GLY A O 1
ATOM 1409 N N . GLY A 1 177 ? 3.858 -4.500 20.771 1.00 67.56 177 GLY A N 1
ATOM 1410 C CA . GLY A 1 177 ? 4.665 -5.722 20.696 1.00 67.56 177 GLY A CA 1
ATOM 1411 C C . GLY A 1 177 ? 6.064 -5.490 20.092 1.00 67.56 177 GLY A C 1
ATOM 1412 O O . GLY A 1 177 ? 6.282 -4.503 19.388 1.00 67.56 177 GLY A O 1
ATOM 1413 N N . PRO A 1 178 ? 7.014 -6.426 20.278 1.00 66.62 178 PRO A N 1
ATOM 1414 C CA . PRO A 1 178 ? 8.425 -6.238 19.914 1.00 66.62 178 PRO A CA 1
ATOM 1415 C C . PRO A 1 178 ? 8.661 -5.919 18.425 1.00 66.62 178 PRO A C 1
ATOM 1417 O O . PRO A 1 178 ? 9.577 -5.170 18.098 1.00 66.62 178 PRO A O 1
ATOM 1420 N N . ASN A 1 179 ? 7.810 -6.426 17.524 1.00 68.75 179 ASN A N 1
ATOM 1421 C CA . ASN A 1 179 ? 7.890 -6.134 16.085 1.00 68.75 179 ASN A CA 1
ATOM 1422 C C . ASN A 1 179 ? 7.520 -4.681 15.735 1.00 68.75 179 ASN A C 1
ATOM 1424 O O . ASN A 1 179 ? 8.032 -4.147 14.756 1.00 68.75 179 ASN A O 1
ATOM 1428 N N . LEU A 1 180 ? 6.631 -4.050 16.510 1.00 63.03 180 LEU A N 1
ATOM 1429 C CA . LEU A 1 180 ? 6.238 -2.652 16.311 1.00 63.03 180 LEU A CA 1
ATOM 1430 C C . LEU A 1 180 ? 7.284 -1.699 16.876 1.00 63.03 180 LEU A C 1
ATOM 1432 O O . LEU A 1 180 ? 7.595 -0.690 16.249 1.00 63.03 180 LEU A O 1
ATOM 1436 N N . VAL A 1 181 ? 7.881 -2.062 18.013 1.00 66.44 181 VAL A N 1
ATOM 1437 C CA . VAL A 1 181 ? 8.981 -1.305 18.617 1.00 66.44 181 VAL A CA 1
ATOM 1438 C C . VAL A 1 181 ? 10.171 -1.229 17.657 1.00 66.44 181 VAL A C 1
ATOM 1440 O O . VAL A 1 181 ? 10.696 -0.146 17.437 1.00 66.44 181 VAL A O 1
ATOM 1443 N N . GLN A 1 182 ? 10.543 -2.341 17.008 1.00 63.94 182 GLN A N 1
ATOM 1444 C CA . GLN A 1 182 ? 11.603 -2.352 15.987 1.00 63.94 182 GLN A CA 1
ATOM 1445 C C . GLN A 1 182 ? 11.289 -1.524 14.732 1.00 63.94 182 GLN A C 1
ATOM 1447 O O . GLN A 1 182 ? 12.209 -1.190 14.000 1.00 63.94 182 GLN A O 1
ATOM 1452 N N . GLN A 1 183 ? 10.017 -1.242 14.439 1.00 64.56 183 GLN A N 1
ATOM 1453 C CA . GLN A 1 183 ? 9.633 -0.393 13.304 1.00 64.56 183 GLN A CA 1
ATOM 1454 C C . GLN A 1 183 ? 9.554 1.091 13.675 1.00 64.56 183 GLN A C 1
ATOM 1456 O O . GLN A 1 183 ? 9.630 1.935 12.787 1.00 64.56 183 GLN A O 1
ATOM 1461 N N . GLY A 1 184 ? 9.334 1.407 14.955 1.00 59.59 184 GLY A N 1
ATOM 1462 C CA . GLY A 1 184 ? 9.283 2.781 15.457 1.00 59.59 184 GLY A CA 1
ATOM 1463 C C . GLY A 1 184 ? 10.644 3.362 15.858 1.00 59.59 184 GLY A C 1
ATOM 1464 O O . GLY A 1 184 ? 10.748 4.582 15.978 1.00 59.59 184 GLY A O 1
ATOM 1465 N N . LEU A 1 185 ? 11.648 2.505 16.084 1.00 56.66 185 LEU A N 1
ATOM 1466 C CA . LEU A 1 185 ? 13.050 2.850 16.369 1.00 56.66 185 LEU A CA 1
ATOM 1467 C C . LEU A 1 185 ? 13.896 2.820 15.092 1.00 56.66 185 LEU A C 1
ATOM 1469 O O . LEU A 1 185 ? 14.773 3.703 14.968 1.00 56.66 185 LEU A O 1
#

Radius of gyration: 16.38 Å; chains: 1; bounding box: 36×39×46 Å